Protein AF-A0A8T4ZH55-F1 (afdb_monomer_lite)

Structure (mmCIF, N/CA/C/O backbone):
data_AF-A0A8T4ZH55-F1
#
_entry.id   AF-A0A8T4ZH55-F1
#
loop_
_atom_site.group_PDB
_atom_site.id
_atom_site.type_symbol
_atom_site.label_atom_id
_atom_site.label_alt_id
_atom_site.label_comp_id
_atom_site.label_asym_id
_atom_site.label_entity_id
_atom_site.label_seq_id
_atom_site.pdbx_PDB_ins_code
_atom_site.Cartn_x
_atom_site.Cartn_y
_atom_site.Cartn_z
_atom_site.occupancy
_atom_site.B_iso_or_equiv
_atom_site.auth_seq_id
_atom_site.auth_comp_id
_atom_site.auth_asym_id
_atom_site.auth_atom_id
_atom_site.pdbx_PDB_model_num
ATOM 1 N N . MET A 1 1 ? -12.520 15.014 1.202 1.00 67.25 1 MET A N 1
ATOM 2 C CA . MET A 1 1 ? -12.342 14.026 2.284 1.00 67.25 1 MET A CA 1
ATOM 3 C C . MET A 1 1 ? -11.667 14.740 3.452 1.00 67.25 1 MET A C 1
ATOM 5 O O . MET A 1 1 ? -10.846 15.608 3.167 1.00 67.25 1 MET A O 1
ATOM 9 N N . PRO A 1 2 ? -12.040 14.494 4.718 1.00 82.75 2 PRO A N 1
ATOM 10 C CA . PRO A 1 2 ? -11.354 15.102 5.861 1.00 82.75 2 PRO A CA 1
ATOM 11 C C . PRO A 1 2 ? -9.852 14.772 5.879 1.00 82.75 2 PRO A C 1
ATOM 13 O O . PRO A 1 2 ? -9.461 13.690 5.450 1.00 82.75 2 PRO A O 1
ATOM 16 N N . ILE A 1 3 ? -9.018 15.678 6.406 1.00 86.94 3 ILE A N 1
ATOM 17 C CA . ILE A 1 3 ? -7.548 15.510 6.451 1.00 86.94 3 ILE A CA 1
ATOM 18 C C . ILE A 1 3 ? -7.154 14.214 7.170 1.00 86.94 3 ILE A C 1
ATOM 20 O O . ILE A 1 3 ? -6.320 13.463 6.680 1.00 86.94 3 ILE A O 1
ATOM 24 N N . TRP A 1 4 ? -7.809 13.927 8.296 1.00 89.44 4 TRP A N 1
ATOM 25 C CA . TRP A 1 4 ? -7.563 12.735 9.110 1.00 89.44 4 TRP A CA 1
ATOM 26 C C . TRP A 1 4 ? -7.798 11.429 8.332 1.00 89.44 4 TRP A C 1
ATOM 28 O O . TRP A 1 4 ? -7.154 10.416 8.584 1.00 89.44 4 TRP A O 1
ATOM 38 N N . THR A 1 5 ? -8.713 11.452 7.363 1.00 92.88 5 THR A N 1
ATOM 39 C CA . THR A 1 5 ? -9.025 10.294 6.532 1.00 92.88 5 THR A CA 1
ATOM 40 C C . THR A 1 5 ? -7.950 10.052 5.478 1.00 92.88 5 THR A C 1
ATOM 42 O O . THR A 1 5 ? -7.552 8.910 5.264 1.00 92.88 5 THR A O 1
ATOM 45 N N . GLU A 1 6 ? -7.472 11.115 4.822 1.00 93.88 6 GLU A N 1
ATOM 46 C CA . GLU A 1 6 ? -6.362 10.999 3.869 1.00 93.88 6 GLU A CA 1
ATOM 47 C C . GLU A 1 6 ? -5.080 10.547 4.581 1.00 93.88 6 GLU A C 1
ATOM 49 O O . GLU A 1 6 ? -4.374 9.703 4.040 1.00 93.88 6 GLU A O 1
ATOM 54 N N . ASP A 1 7 ? -4.844 10.998 5.818 1.00 94.69 7 ASP A N 1
ATOM 55 C CA . ASP A 1 7 ? -3.732 10.522 6.653 1.00 94.69 7 ASP A CA 1
ATOM 56 C C . ASP A 1 7 ? -3.808 9.005 6.926 1.00 94.69 7 ASP A C 1
ATOM 58 O O . ASP A 1 7 ? -2.835 8.290 6.700 1.00 94.69 7 ASP A O 1
ATOM 62 N N . ILE A 1 8 ? -4.972 8.459 7.307 1.00 96.81 8 ILE A N 1
ATOM 63 C CA . ILE A 1 8 ? -5.147 6.997 7.473 1.00 96.81 8 ILE A CA 1
ATOM 64 C C . ILE A 1 8 ? -4.881 6.245 6.168 1.00 96.81 8 ILE A C 1
ATOM 66 O O . ILE A 1 8 ? -4.199 5.218 6.162 1.00 96.81 8 ILE A O 1
ATOM 70 N N . ILE A 1 9 ? -5.442 6.729 5.058 1.00 97.62 9 ILE A N 1
ATOM 71 C CA . ILE A 1 9 ? -5.267 6.105 3.742 1.00 97.62 9 ILE A CA 1
ATOM 72 C C . ILE A 1 9 ? -3.787 6.105 3.358 1.00 97.62 9 ILE A C 1
ATOM 74 O O . ILE A 1 9 ? -3.278 5.095 2.864 1.00 97.62 9 ILE A O 1
ATOM 78 N N . GLU A 1 10 ? -3.091 7.215 3.597 1.00 96.56 10 GLU A N 1
ATOM 79 C CA . GLU A 1 10 ? -1.659 7.335 3.368 1.00 96.56 10 GLU A CA 1
ATOM 80 C C . GLU A 1 10 ? -0.880 6.356 4.250 1.00 96.56 10 GLU A C 1
ATOM 82 O O . GLU A 1 10 ? -0.087 5.586 3.715 1.00 96.56 10 GLU A O 1
ATOM 87 N N . GLN A 1 11 ? -1.161 6.278 5.553 1.00 98.12 11 GLN A N 1
ATOM 88 C CA . GLN A 1 11 ? -0.536 5.306 6.457 1.00 98.12 11 GLN A CA 1
ATOM 89 C C . GLN A 1 11 ? -0.706 3.858 5.961 1.00 98.12 11 GLN A C 1
ATOM 91 O O . GLN A 1 11 ? 0.276 3.116 5.882 1.00 98.12 11 GLN A O 1
ATOM 96 N N . ILE A 1 12 ? -1.912 3.462 5.536 1.00 98.25 12 ILE A N 1
ATOM 97 C CA . ILE A 1 12 ? -2.166 2.132 4.951 1.00 98.25 12 ILE A CA 1
ATOM 98 C C . ILE A 1 12 ? -1.324 1.918 3.679 1.00 98.25 12 ILE A C 1
ATOM 100 O O . ILE A 1 12 ? -0.721 0.855 3.502 1.00 98.25 12 ILE A O 1
ATOM 104 N N . CYS A 1 13 ? -1.220 2.928 2.808 1.00 97.88 13 CYS A N 1
ATOM 105 C CA . CYS A 1 13 ? -0.374 2.862 1.611 1.00 97.88 13 CYS A CA 1
ATOM 106 C C . CYS A 1 13 ? 1.114 2.7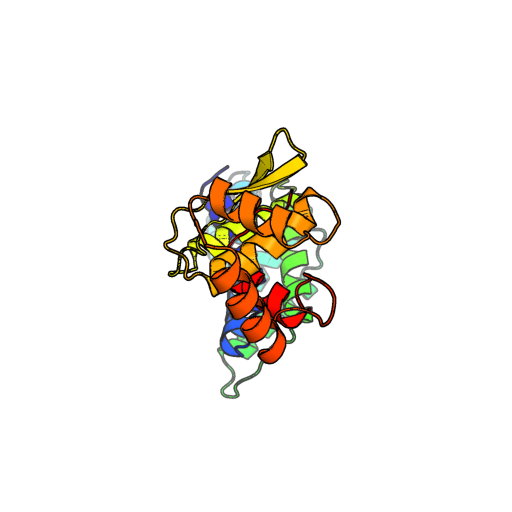09 1.964 1.00 97.88 13 CYS A C 1
ATOM 108 O O . CYS A 1 13 ? 1.808 1.886 1.364 1.00 97.88 13 CYS A O 1
ATOM 110 N N . ILE A 1 14 ? 1.609 3.459 2.951 1.00 97.69 14 ILE A N 1
ATOM 111 C CA . ILE A 1 14 ? 2.996 3.374 3.429 1.00 97.69 14 ILE A CA 1
ATOM 112 C C . ILE A 1 14 ? 3.282 1.984 3.998 1.00 97.69 14 ILE A C 1
ATOM 114 O O . ILE A 1 14 ? 4.313 1.390 3.678 1.00 97.69 14 ILE A O 1
ATOM 118 N N . ALA A 1 15 ? 2.369 1.431 4.795 1.00 97.56 15 ALA A N 1
ATOM 119 C CA . ALA A 1 15 ? 2.513 0.084 5.327 1.00 97.56 15 ALA A CA 1
ATOM 120 C C . ALA A 1 15 ? 2.605 -0.972 4.217 1.00 97.56 15 ALA A C 1
ATOM 122 O O . ALA A 1 15 ? 3.469 -1.847 4.282 1.00 97.56 15 ALA A O 1
ATOM 123 N N . GLN A 1 16 ? 1.783 -0.864 3.169 1.00 97.12 16 GLN A N 1
ATOM 124 C CA . GLN A 1 16 ? 1.863 -1.755 2.009 1.00 97.12 16 GLN A CA 1
ATOM 125 C C . GLN A 1 16 ? 3.231 -1.667 1.319 1.00 97.12 16 GLN A C 1
ATOM 127 O O . GLN A 1 16 ? 3.820 -2.691 0.982 1.00 97.12 16 GLN A O 1
ATOM 132 N N . ILE A 1 17 ? 3.763 -0.456 1.139 1.00 94.81 17 ILE A N 1
ATOM 133 C CA . ILE A 1 17 ? 5.089 -0.243 0.542 1.00 94.81 17 ILE A CA 1
ATOM 134 C C . ILE A 1 17 ? 6.179 -0.895 1.402 1.00 94.81 17 ILE A C 1
ATOM 136 O O . ILE A 1 17 ? 7.067 -1.577 0.890 1.00 94.81 17 ILE A O 1
ATOM 140 N N . LEU A 1 18 ? 6.116 -0.698 2.718 1.00 95.00 18 LEU A N 1
ATOM 141 C CA . LEU A 1 18 ? 7.116 -1.202 3.657 1.00 95.00 18 LEU A CA 1
ATOM 142 C C . LEU A 1 18 ? 7.030 -2.714 3.888 1.00 95.00 18 LEU A C 1
ATOM 144 O O . LEU A 1 18 ? 8.056 -3.335 4.173 1.00 95.00 18 LEU A O 1
ATOM 148 N N . ARG A 1 19 ? 5.850 -3.322 3.722 1.00 94.62 19 ARG A N 1
ATOM 149 C CA . ARG A 1 19 ? 5.675 -4.783 3.714 1.00 94.62 19 ARG A CA 1
ATOM 150 C C . ARG A 1 19 ? 6.600 -5.444 2.692 1.00 94.62 19 ARG A C 1
ATOM 152 O O . ARG A 1 19 ? 7.201 -6.478 2.990 1.00 94.62 19 ARG A O 1
ATOM 159 N N . ASP A 1 20 ? 6.725 -4.824 1.522 1.00 89.81 20 ASP A N 1
ATOM 160 C CA . ASP A 1 20 ? 7.529 -5.315 0.399 1.00 89.81 20 ASP A CA 1
ATOM 161 C C . ASP A 1 20 ? 9.010 -4.901 0.511 1.00 89.81 20 ASP A C 1
ATOM 163 O O . ASP A 1 20 ? 9.818 -5.185 -0.375 1.00 89.81 20 ASP A O 1
ATOM 167 N N . SER A 1 21 ? 9.402 -4.255 1.617 1.00 86.81 21 SER A N 1
ATOM 168 C CA . SER A 1 21 ? 10.796 -3.917 1.892 1.00 86.81 21 SER A CA 1
ATOM 169 C C . SER A 1 21 ? 11.652 -5.167 2.111 1.00 86.81 21 SER A C 1
ATOM 171 O O . SER A 1 21 ? 11.276 -6.112 2.808 1.00 86.81 21 SER A O 1
ATOM 173 N N . ASN A 1 22 ? 12.886 -5.117 1.607 1.00 83.44 22 ASN A N 1
ATOM 174 C CA . ASN A 1 22 ? 13.910 -6.127 1.881 1.00 83.44 22 ASN A CA 1
ATOM 175 C C . ASN A 1 22 ? 14.505 -6.014 3.297 1.00 83.44 22 ASN A C 1
ATOM 177 O O . ASN A 1 22 ? 15.266 -6.885 3.713 1.00 83.44 22 ASN A O 1
ATOM 181 N N . THR A 1 23 ? 14.187 -4.955 4.048 1.00 84.19 23 THR A N 1
ATOM 182 C CA . THR A 1 23 ? 14.708 -4.747 5.405 1.00 84.19 23 THR A CA 1
ATOM 183 C C . THR A 1 23 ? 13.770 -5.320 6.468 1.00 84.19 23 THR A C 1
ATOM 185 O O . THR A 1 23 ? 12.553 -5.141 6.415 1.00 84.19 23 THR A O 1
ATOM 188 N N . ILE A 1 24 ? 14.347 -5.962 7.490 1.00 84.94 24 ILE A N 1
ATOM 189 C CA . ILE A 1 24 ? 13.607 -6.442 8.674 1.00 84.94 24 ILE A CA 1
ATOM 190 C C . ILE A 1 24 ? 12.895 -5.272 9.369 1.00 84.94 24 ILE A C 1
ATOM 192 O O . ILE A 1 24 ? 11.722 -5.366 9.728 1.00 84.94 24 ILE A O 1
ATOM 196 N N . SER A 1 25 ? 13.592 -4.141 9.509 1.00 88.06 25 SER A N 1
ATOM 197 C CA . SER A 1 25 ? 13.035 -2.919 10.089 1.00 88.06 25 SER A CA 1
ATOM 198 C C . SER A 1 25 ? 11.869 -2.362 9.275 1.00 88.06 25 SER A C 1
ATOM 200 O O . SER A 1 25 ? 10.900 -1.908 9.869 1.00 88.06 25 SER A O 1
ATOM 202 N N . GLY A 1 26 ? 11.907 -2.449 7.941 1.00 91.12 26 GLY A N 1
ATOM 203 C CA . GLY A 1 26 ? 10.804 -2.022 7.078 1.00 91.12 26 GLY A CA 1
ATOM 204 C C . GLY A 1 26 ? 9.528 -2.806 7.365 1.00 91.12 26 GLY A C 1
ATOM 205 O O . GLY A 1 26 ? 8.485 -2.210 7.603 1.00 91.12 26 GLY A O 1
ATOM 206 N N . LYS A 1 27 ? 9.626 -4.133 7.472 1.00 91.19 27 LYS A N 1
ATOM 207 C CA . LYS A 1 27 ? 8.480 -4.995 7.809 1.00 91.19 27 LYS A CA 1
ATOM 208 C C . LYS A 1 27 ? 7.925 -4.721 9.210 1.00 91.19 27 LYS A C 1
ATOM 210 O O . LYS A 1 27 ? 6.712 -4.696 9.390 1.00 91.19 27 LYS A O 1
ATOM 215 N N . ARG A 1 28 ? 8.793 -4.464 10.197 1.00 91.62 28 ARG A N 1
ATOM 216 C CA . ARG A 1 28 ? 8.365 -4.034 11.544 1.00 91.62 28 ARG A CA 1
ATOM 217 C C . ARG A 1 28 ? 7.635 -2.691 11.502 1.00 91.62 28 ARG A C 1
ATOM 219 O O . ARG A 1 28 ? 6.559 -2.569 12.078 1.00 91.62 28 ARG A O 1
ATOM 226 N N . LEU A 1 29 ? 8.199 -1.709 10.798 1.00 93.62 29 LEU A N 1
ATOM 227 C CA . LEU A 1 29 ? 7.587 -0.391 10.622 1.00 93.62 29 LEU A CA 1
ATOM 228 C C . LEU A 1 29 ? 6.240 -0.485 9.907 1.00 93.62 29 LEU A C 1
ATOM 230 O O . LEU A 1 29 ? 5.310 0.203 10.308 1.00 93.62 29 LEU A O 1
ATOM 234 N N . ALA A 1 30 ? 6.107 -1.366 8.913 1.00 95.75 30 ALA A N 1
ATOM 235 C CA . ALA A 1 30 ? 4.836 -1.605 8.243 1.00 95.75 30 ALA A CA 1
ATOM 236 C C . ALA A 1 30 ? 3.744 -1.981 9.250 1.00 95.75 30 ALA A C 1
ATOM 238 O O . ALA A 1 30 ? 2.708 -1.329 9.285 1.00 95.75 30 ALA A O 1
ATOM 239 N N . LEU A 1 31 ? 3.997 -2.966 10.120 1.00 95.31 31 LEU A N 1
ATOM 240 C CA . LEU A 1 31 ? 3.015 -3.391 11.120 1.00 95.31 31 LEU A CA 1
ATOM 241 C C . LEU A 1 31 ? 2.677 -2.276 12.124 1.00 95.31 31 LEU A C 1
ATOM 243 O O . LEU A 1 31 ? 1.511 -2.093 12.456 1.00 95.31 31 LEU A O 1
ATOM 247 N N . ILE A 1 32 ? 3.682 -1.516 12.573 1.00 94.88 32 ILE A N 1
ATOM 248 C CA . ILE A 1 32 ? 3.488 -0.369 13.478 1.00 94.88 32 ILE A CA 1
ATOM 249 C C . ILE A 1 32 ? 2.572 0.680 12.843 1.00 94.88 32 ILE A C 1
ATOM 251 O O . ILE A 1 32 ? 1.684 1.203 13.509 1.00 94.88 32 ILE A O 1
ATOM 255 N N . ILE A 1 33 ? 2.768 0.973 11.558 1.00 97.50 33 ILE A N 1
ATOM 256 C CA . ILE A 1 33 ? 1.977 1.976 10.842 1.00 97.50 33 ILE A CA 1
ATOM 257 C C . ILE A 1 33 ? 0.533 1.503 10.644 1.00 97.50 33 ILE A C 1
ATOM 259 O O . ILE A 1 33 ? -0.382 2.292 10.859 1.00 97.50 33 ILE A O 1
ATOM 263 N N . VAL A 1 34 ? 0.304 0.229 10.298 1.00 98.00 34 VAL A N 1
ATOM 264 C CA . VAL A 1 34 ? -1.069 -0.315 10.221 1.00 98.00 34 VAL A CA 1
ATOM 265 C C . VAL A 1 34 ? -1.762 -0.219 11.575 1.00 98.00 34 VAL A C 1
ATOM 267 O O . VAL A 1 34 ? -2.899 0.237 11.647 1.00 98.00 34 VAL A O 1
ATOM 270 N N . ASP A 1 35 ? -1.074 -0.611 12.648 1.00 97.81 35 ASP A N 1
ATOM 271 C CA . ASP A 1 35 ? -1.631 -0.567 13.999 1.00 97.81 35 ASP A CA 1
ATOM 272 C C . ASP A 1 35 ? -1.986 0.862 14.430 1.00 97.81 35 ASP A C 1
ATOM 274 O O . ASP A 1 35 ? -3.062 1.094 14.978 1.00 97.81 35 ASP A O 1
ATOM 278 N N . ASN A 1 36 ? -1.126 1.832 14.109 1.00 97.12 36 ASN A N 1
ATOM 279 C CA . ASN A 1 36 ? -1.394 3.245 14.360 1.00 97.12 36 ASN A CA 1
ATOM 280 C C . ASN A 1 36 ? -2.615 3.745 13.574 1.00 97.12 36 ASN A C 1
ATOM 282 O O . ASN A 1 36 ? -3.465 4.435 14.137 1.00 97.12 36 ASN A O 1
ATOM 286 N N . ALA A 1 37 ? -2.741 3.364 12.299 1.00 98.12 37 ALA A N 1
ATOM 287 C CA . ALA A 1 37 ? -3.903 3.701 11.484 1.00 98.12 37 ALA A CA 1
ATOM 288 C C . ALA A 1 37 ? -5.198 3.120 12.080 1.00 98.12 37 ALA A C 1
ATOM 290 O O . ALA A 1 37 ? -6.208 3.821 12.158 1.00 98.12 37 ALA A O 1
ATOM 291 N N . VAL A 1 38 ? -5.166 1.868 12.554 1.00 98.31 38 VAL A N 1
ATOM 292 C CA . VAL A 1 38 ? -6.299 1.220 13.235 1.00 98.31 38 VAL A CA 1
ATOM 293 C C . VAL A 1 38 ? -6.644 1.932 14.540 1.00 98.31 38 VAL A C 1
ATOM 295 O O . VAL A 1 38 ? -7.798 2.310 14.732 1.00 98.31 38 VAL A O 1
ATOM 298 N N . GLU A 1 39 ? -5.670 2.180 15.416 1.00 97.56 39 GLU A N 1
ATOM 299 C CA . GLU A 1 39 ? -5.901 2.887 16.681 1.00 97.56 39 GLU A CA 1
ATOM 300 C C . GLU A 1 39 ? -6.511 4.275 16.444 1.00 97.56 39 GLU A C 1
ATOM 302 O O . GLU A 1 39 ? -7.460 4.678 17.123 1.00 97.56 39 GLU A O 1
ATOM 307 N N . TYR A 1 40 ? -6.003 4.993 15.444 1.00 97.12 40 TYR A N 1
ATOM 308 C CA . TYR A 1 40 ? -6.498 6.312 15.087 1.00 97.12 40 TYR A CA 1
ATOM 309 C C . TYR A 1 40 ? -7.923 6.266 14.517 1.00 97.12 40 TYR A C 1
ATOM 311 O O . TYR A 1 40 ? -8.757 7.077 14.921 1.00 97.12 40 TYR A O 1
ATOM 319 N N . MET A 1 41 ? -8.249 5.283 13.669 1.00 97.56 41 MET A N 1
ATOM 320 C CA . MET A 1 41 ? -9.623 5.037 13.205 1.00 97.56 41 MET A CA 1
ATOM 321 C C . MET A 1 41 ? -10.588 4.790 14.366 1.00 97.56 41 MET A C 1
ATOM 323 O O . MET A 1 41 ? -11.660 5.393 14.410 1.00 97.56 41 MET A O 1
ATOM 327 N N . LEU A 1 42 ? -10.207 3.943 15.326 1.00 97.44 42 LEU A N 1
ATOM 328 C CA . LEU A 1 42 ? -11.034 3.651 16.499 1.00 97.44 42 LEU A CA 1
ATOM 329 C C . LEU A 1 42 ? -11.263 4.916 17.343 1.00 97.44 42 LEU A C 1
ATOM 331 O O . LEU A 1 42 ? -12.396 5.190 17.751 1.00 97.44 42 LEU A O 1
ATOM 335 N N . LYS A 1 43 ? -10.212 5.718 17.565 1.00 96.31 43 LYS A N 1
ATOM 336 C CA . LYS A 1 43 ? -10.316 6.986 18.305 1.00 96.31 43 LYS A CA 1
ATOM 337 C C . LYS A 1 43 ? -11.213 7.992 17.585 1.00 96.31 43 LYS A C 1
ATOM 339 O O . LYS A 1 43 ? -12.153 8.512 18.181 1.00 96.31 43 LYS A O 1
ATOM 344 N N . ALA A 1 44 ? -10.973 8.205 16.292 1.00 95.25 44 ALA A N 1
ATOM 345 C CA . ALA A 1 44 ? -11.767 9.109 15.469 1.00 95.25 44 ALA A CA 1
ATOM 346 C C . ALA A 1 44 ? -13.243 8.692 15.444 1.00 95.25 44 ALA A C 1
ATOM 348 O O . ALA A 1 44 ? -14.125 9.538 15.592 1.00 95.25 44 ALA A O 1
ATOM 349 N N . TYR A 1 45 ? -13.532 7.393 15.324 1.00 95.88 45 TYR A N 1
ATOM 350 C CA . TYR A 1 45 ? -14.905 6.900 15.357 1.00 95.88 45 TYR A CA 1
ATOM 351 C C . TYR A 1 45 ? -15.579 7.189 16.700 1.00 95.88 45 TYR A C 1
ATOM 353 O O . TYR A 1 45 ? -16.709 7.679 16.721 1.00 95.88 45 TYR A O 1
ATOM 361 N N . GLY A 1 46 ? -14.899 6.930 17.818 1.00 95.75 46 GLY A N 1
ATOM 362 C CA . GLY A 1 46 ? -15.458 7.213 19.135 1.00 95.75 46 GLY A CA 1
ATOM 363 C C . GLY A 1 46 ? -15.739 8.694 19.366 1.00 95.75 46 GLY A C 1
ATOM 364 O O . GLY A 1 46 ? -16.841 9.035 19.799 1.00 95.75 46 GLY A O 1
ATOM 365 N N . ASP A 1 47 ? -14.817 9.578 18.985 1.00 94.69 47 ASP A N 1
ATOM 366 C CA . ASP A 1 47 ? -15.024 11.028 19.071 1.00 94.69 47 ASP A CA 1
ATOM 367 C C . ASP A 1 47 ? -16.209 11.485 18.198 1.00 94.69 47 ASP A C 1
ATOM 369 O O . ASP A 1 47 ? -17.090 12.219 18.656 1.00 94.69 47 ASP A O 1
ATOM 373 N N . MET A 1 48 ? -16.261 11.021 16.945 1.00 93.62 48 MET A N 1
ATOM 374 C CA . MET A 1 48 ? -17.205 11.515 15.934 1.00 93.62 48 MET A CA 1
ATOM 375 C C . MET A 1 48 ? -18.579 10.856 15.955 1.00 93.62 48 MET A C 1
ATOM 377 O O . MET A 1 48 ? -19.521 11.466 15.451 1.00 93.62 48 MET A O 1
ATOM 381 N N . ASN A 1 49 ? -18.715 9.642 16.491 1.00 95.19 49 ASN A N 1
ATOM 382 C CA . ASN A 1 49 ? -19.960 8.869 16.428 1.00 95.19 49 ASN A CA 1
ATOM 383 C C . ASN A 1 49 ? -20.464 8.383 17.785 1.00 95.19 49 ASN A C 1
ATOM 385 O O . ASN A 1 49 ? -21.658 8.116 17.909 1.00 95.19 49 ASN A O 1
ATOM 389 N N . LEU A 1 50 ? -19.602 8.239 18.796 1.00 95.38 50 LEU A N 1
ATOM 390 C CA . LEU A 1 50 ? -20.029 7.760 20.115 1.00 95.38 50 LEU A CA 1
ATOM 391 C C . LEU A 1 50 ? -20.218 8.920 21.089 1.00 95.38 50 LEU A C 1
ATOM 393 O O . LEU A 1 50 ? -21.285 9.049 21.688 1.00 95.38 50 LEU A O 1
ATOM 397 N N . VAL A 1 51 ? -19.220 9.794 21.207 1.00 95.25 51 VAL A N 1
ATOM 398 C CA . VAL A 1 51 ? -19.274 10.956 22.104 1.00 95.25 51 VAL A CA 1
ATOM 399 C C . VAL A 1 51 ? -20.194 12.037 21.545 1.00 95.25 51 VAL A C 1
ATOM 401 O O . VAL A 1 51 ? -21.087 12.501 22.251 1.00 95.25 51 VAL A O 1
ATOM 404 N N . SER A 1 52 ? -20.024 12.414 20.274 1.00 92.88 52 SER A N 1
ATOM 405 C CA . SER A 1 52 ? -20.829 13.466 19.628 1.00 92.88 52 SER A CA 1
ATOM 406 C C . SER A 1 52 ? -22.335 13.158 19.615 1.00 92.88 52 SER A C 1
ATOM 408 O O . SER A 1 52 ? -23.152 14.064 19.753 1.00 92.88 52 SER A O 1
ATOM 410 N N . GLN A 1 53 ? -22.703 11.877 19.486 1.00 94.25 53 GLN A N 1
ATOM 411 C CA . GLN A 1 53 ? -24.090 11.401 19.466 1.00 94.25 53 GLN A CA 1
ATOM 412 C C . GLN A 1 53 ? -24.619 11.082 20.873 1.00 94.25 53 GLN A C 1
ATOM 414 O O . GLN A 1 53 ? -25.729 10.573 21.007 1.00 94.25 53 GLN A O 1
ATOM 419 N N . GLY A 1 54 ? -23.829 11.328 21.924 1.00 91.75 54 GLY A N 1
ATOM 420 C CA . GLY A 1 54 ? -24.226 11.094 23.312 1.00 91.75 54 GLY A CA 1
ATOM 421 C C . GLY A 1 54 ? -24.364 9.620 23.707 1.00 91.75 54 GLY A C 1
ATOM 422 O O . GLY A 1 54 ? -24.902 9.338 24.775 1.00 91.75 54 GLY A O 1
ATOM 423 N N . LYS A 1 55 ? -23.870 8.677 22.892 1.00 93.06 55 LYS A N 1
ATOM 424 C CA . LYS A 1 55 ? -23.868 7.238 23.217 1.00 93.06 55 LYS A CA 1
ATOM 425 C C . LYS A 1 55 ? -22.921 6.920 24.372 1.00 93.06 55 LYS A C 1
ATOM 427 O O . LYS A 1 55 ? -23.163 5.983 25.123 1.00 93.06 55 LYS A O 1
ATOM 432 N N . ILE A 1 56 ? -21.847 7.699 24.509 1.00 94.06 56 ILE A N 1
ATOM 433 C CA . ILE A 1 56 ? -20.860 7.583 25.586 1.00 94.06 56 ILE A CA 1
ATOM 434 C C . ILE A 1 56 ? -20.561 8.975 26.134 1.00 94.06 56 ILE A C 1
ATOM 436 O O . ILE A 1 56 ? -20.437 9.944 25.383 1.00 94.06 56 ILE A O 1
ATOM 440 N N . LYS A 1 57 ? -20.416 9.091 27.458 1.00 94.69 57 LYS A N 1
ATOM 441 C CA . LYS A 1 57 ? -20.031 10.359 28.090 1.00 94.69 57 LYS A CA 1
ATOM 442 C C . LYS A 1 57 ? -18.582 10.701 27.745 1.00 94.69 57 LYS A C 1
ATOM 444 O O . LYS A 1 57 ? -17.705 9.850 27.848 1.00 94.69 57 LYS A O 1
ATOM 449 N N . LYS A 1 58 ? -18.301 11.976 27.461 1.00 93.69 58 LYS A N 1
ATOM 450 C CA . LYS A 1 58 ? -16.942 12.451 27.144 1.00 93.69 58 LYS A CA 1
ATOM 451 C C . LYS A 1 58 ? -15.892 12.003 28.172 1.00 93.69 58 LYS A C 1
ATOM 453 O O . LYS A 1 58 ? -14.875 11.450 27.787 1.00 93.69 58 LYS A O 1
ATOM 458 N N . ASN A 1 59 ? -16.160 12.160 29.470 1.00 93.50 59 ASN A N 1
ATOM 459 C CA . ASN A 1 59 ? -15.211 11.754 30.518 1.00 93.50 59 ASN A CA 1
ATOM 460 C C . ASN A 1 59 ? -14.947 10.241 30.530 1.00 93.50 59 ASN A C 1
ATOM 462 O O . ASN A 1 59 ? -13.830 9.810 30.791 1.00 93.50 59 ASN A O 1
ATOM 466 N N . GLU A 1 60 ? -15.967 9.429 30.244 1.00 93.00 60 GLU A N 1
ATOM 467 C CA . GLU A 1 60 ? -15.803 7.978 30.144 1.00 93.00 60 GLU A CA 1
ATOM 468 C C . GLU A 1 60 ? -14.922 7.610 28.947 1.00 93.00 60 GLU A C 1
ATOM 470 O O . GLU A 1 60 ? -14.032 6.770 29.068 1.00 93.00 60 GLU A O 1
ATOM 475 N N . TRP A 1 61 ? -15.140 8.273 27.812 1.00 95.06 61 TRP A N 1
ATOM 476 C CA . TRP A 1 61 ? -14.343 8.083 26.609 1.00 95.06 61 TRP A CA 1
ATOM 477 C C . TRP A 1 61 ? -12.871 8.463 26.809 1.00 95.06 61 TRP A C 1
ATOM 479 O O . TRP A 1 61 ? -11.988 7.664 26.498 1.00 95.06 61 TRP A O 1
ATOM 489 N N . GLU A 1 62 ? -12.599 9.632 27.394 1.00 93.38 62 GLU A N 1
ATOM 490 C CA . GLU A 1 62 ? -11.234 10.088 27.692 1.00 93.38 62 GLU A CA 1
ATOM 491 C C . GLU A 1 62 ? -10.467 9.097 28.580 1.00 93.38 62 GLU A C 1
ATOM 493 O O . GLU A 1 62 ? -9.290 8.839 28.339 1.00 93.38 62 GLU A O 1
ATOM 498 N N . ASN A 1 63 ? -11.144 8.485 29.556 1.00 92.19 63 ASN A N 1
ATOM 499 C CA . ASN A 1 63 ? -10.528 7.505 30.450 1.00 92.19 63 ASN A CA 1
ATOM 500 C C . ASN A 1 63 ? -10.204 6.178 29.749 1.00 92.19 63 ASN A C 1
ATOM 502 O O . ASN A 1 63 ? -9.218 5.528 30.089 1.00 92.19 63 ASN A O 1
ATOM 506 N N . LYS A 1 64 ? -11.034 5.756 28.787 1.00 90.50 64 LYS A N 1
ATOM 507 C CA . LYS A 1 64 ? -10.907 4.443 28.136 1.00 90.50 64 LYS A CA 1
ATOM 508 C C . LYS A 1 64 ? -10.054 4.472 26.866 1.00 90.50 64 LYS A C 1
ATOM 510 O O . LYS A 1 64 ? -9.415 3.473 26.544 1.00 90.50 64 LYS A O 1
ATOM 515 N N . LYS A 1 65 ? -9.974 5.607 26.161 1.00 89.31 65 LYS A N 1
ATOM 516 C CA . LYS A 1 65 ? -9.238 5.721 24.883 1.00 89.31 65 LYS A CA 1
ATOM 517 C C . LYS A 1 65 ? -7.714 5.562 25.001 1.00 89.31 65 LYS A C 1
ATOM 519 O O . LYS A 1 65 ? -7.037 5.492 23.977 1.00 89.31 65 LYS A O 1
ATOM 524 N N . GLY A 1 66 ? -7.172 5.531 26.223 1.00 90.00 66 GLY A N 1
ATOM 525 C CA . GLY A 1 66 ? -5.755 5.267 26.501 1.00 90.00 66 GLY A CA 1
ATOM 526 C C . GLY A 1 66 ? -5.369 3.782 26.488 1.00 90.00 66 GLY A C 1
ATOM 527 O O . GLY A 1 66 ? -4.186 3.468 26.409 1.00 90.00 66 GLY A O 1
ATOM 528 N N . SER A 1 67 ? -6.341 2.867 26.543 1.00 95.31 67 SER A N 1
ATOM 529 C CA . SER A 1 67 ? -6.114 1.423 26.436 1.00 95.31 67 SER A CA 1
ATOM 530 C C . SER A 1 67 ? -6.667 0.914 25.114 1.00 95.31 67 SER A C 1
ATOM 532 O O . SER A 1 67 ? -7.872 0.990 24.882 1.00 95.31 67 SER A O 1
ATOM 534 N N . PHE A 1 68 ? -5.807 0.352 24.259 1.00 96.25 68 PHE A N 1
ATOM 535 C CA . PHE A 1 68 ? -6.226 -0.163 22.952 1.00 96.25 68 PHE A CA 1
ATOM 536 C C . PHE A 1 68 ? -7.342 -1.210 23.074 1.00 96.25 68 PHE A C 1
ATOM 538 O O . PHE A 1 68 ? -8.306 -1.173 22.316 1.00 96.25 68 PHE A O 1
ATOM 545 N N . LYS A 1 69 ? -7.261 -2.109 24.068 1.00 96.69 69 LYS A N 1
ATOM 546 C CA . LYS A 1 69 ? -8.300 -3.125 24.296 1.00 96.69 69 LYS A CA 1
ATOM 547 C C . LYS A 1 69 ? -9.642 -2.487 24.654 1.00 96.69 69 LYS A C 1
ATOM 549 O O . LYS A 1 69 ? -10.645 -2.802 24.029 1.00 96.69 69 LYS A O 1
ATOM 554 N N . GLN A 1 70 ? -9.656 -1.549 25.605 1.00 96.69 70 GLN A N 1
ATOM 555 C CA . GLN A 1 70 ? -10.894 -0.871 26.011 1.00 96.69 70 GLN A CA 1
ATOM 556 C C . GLN A 1 70 ? -11.483 -0.036 24.872 1.00 96.69 70 GLN A C 1
ATOM 558 O O . GLN A 1 70 ? -12.693 -0.051 24.658 1.00 96.69 70 GLN A O 1
ATOM 563 N N . LEU A 1 71 ? -10.626 0.668 24.132 1.00 96.31 71 LEU A N 1
ATOM 564 C CA . LEU A 1 71 ? -10.986 1.418 22.935 1.00 96.31 71 LEU A CA 1
ATOM 565 C C . LEU A 1 71 ? -11.678 0.515 21.905 1.00 96.31 71 LEU A C 1
ATOM 567 O O . LEU A 1 71 ? -12.776 0.829 21.442 1.00 96.31 71 LEU A O 1
ATOM 571 N N . LEU A 1 72 ? -11.054 -0.615 21.580 1.00 97.44 72 LEU A N 1
ATOM 572 C CA . LEU A 1 72 ? -11.569 -1.571 20.612 1.00 97.44 72 LEU A CA 1
ATOM 573 C C . LEU A 1 72 ? -12.889 -2.200 21.069 1.00 97.44 72 LEU A C 1
ATOM 575 O O . LEU A 1 72 ? -13.834 -2.236 20.286 1.00 97.44 72 LEU A O 1
ATOM 579 N N . ASP A 1 73 ? -12.981 -2.641 22.324 1.00 96.25 73 ASP A N 1
ATOM 580 C CA . ASP A 1 73 ? -14.188 -3.280 22.860 1.00 96.25 73 ASP A CA 1
ATOM 581 C C . ASP A 1 73 ? -15.392 -2.319 22.815 1.00 96.25 73 ASP A C 1
ATOM 583 O O . ASP A 1 73 ? -16.496 -2.702 22.417 1.00 96.25 73 ASP A O 1
ATOM 587 N N . ILE A 1 74 ? -15.180 -1.041 23.154 1.00 96.00 74 ILE A N 1
ATOM 588 C CA . ILE A 1 74 ? -16.217 -0.005 23.065 1.00 96.00 74 ILE A CA 1
ATOM 589 C C . ILE A 1 74 ? -16.679 0.194 21.626 1.00 96.00 74 ILE A C 1
ATOM 591 O O . ILE A 1 74 ? -17.886 0.214 21.368 1.00 96.00 74 ILE A O 1
ATOM 595 N N . VAL A 1 75 ? -15.738 0.384 20.698 1.00 96.50 75 VAL A N 1
ATOM 596 C CA . VAL A 1 75 ? -16.070 0.655 19.296 1.00 96.50 75 VAL A CA 1
ATOM 597 C C . VAL A 1 75 ? -16.765 -0.553 18.682 1.00 96.50 75 VAL A C 1
ATOM 599 O O . VAL A 1 75 ? -17.808 -0.385 18.056 1.00 96.50 75 VAL A O 1
ATOM 602 N N . ALA A 1 76 ? -16.263 -1.764 18.916 1.00 96.00 76 ALA A N 1
ATOM 603 C CA . ALA A 1 76 ? -16.868 -2.998 18.427 1.00 96.00 76 ALA A CA 1
ATOM 604 C C . ALA A 1 76 ? -18.307 -3.178 18.932 1.00 96.00 76 ALA A C 1
ATOM 606 O O . ALA A 1 76 ? -19.193 -3.513 18.154 1.00 96.00 76 ALA A O 1
ATOM 607 N N . THR A 1 77 ? -18.566 -2.872 20.208 1.00 95.12 77 THR A N 1
ATOM 608 C CA . THR A 1 77 ? -19.913 -2.973 20.800 1.00 95.12 77 THR A CA 1
ATOM 609 C C . THR A 1 77 ? -20.899 -1.953 20.217 1.00 95.12 77 THR A C 1
ATOM 611 O O . THR A 1 77 ? -22.104 -2.188 20.214 1.00 95.12 77 THR A O 1
ATOM 614 N N . ASN A 1 78 ? -20.412 -0.809 19.728 1.00 94.56 78 ASN A N 1
ATOM 615 C CA . ASN A 1 78 ? -21.253 0.325 19.327 1.00 94.56 78 ASN A CA 1
ATOM 616 C C . ASN A 1 78 ? -21.211 0.644 17.823 1.00 94.56 78 ASN A C 1
ATOM 618 O O . ASN A 1 78 ? -21.700 1.700 17.407 1.00 94.56 78 ASN A O 1
ATOM 622 N N . SER A 1 79 ? -20.632 -0.232 17.004 1.00 94.62 79 SER A N 1
ATOM 623 C CA . SER A 1 79 ? -20.473 -0.032 15.561 1.00 94.62 79 SER A CA 1
ATOM 624 C C . SER A 1 79 ? -20.860 -1.283 14.769 1.00 94.62 79 SER A C 1
ATOM 626 O O . SER A 1 79 ? -21.304 -2.282 15.329 1.00 94.62 79 SER A O 1
ATOM 628 N N . LYS A 1 80 ? -20.718 -1.214 13.442 1.00 92.12 80 LYS A N 1
ATOM 629 C CA . LYS A 1 80 ? -20.946 -2.338 12.521 1.00 92.12 80 LYS A CA 1
ATOM 630 C C . LYS A 1 80 ? -19.642 -3.043 12.142 1.00 92.12 80 LYS A C 1
ATOM 632 O O . LYS A 1 80 ? -19.526 -3.538 11.028 1.00 92.12 80 LYS A O 1
ATOM 637 N N . LEU A 1 81 ? -18.659 -3.030 13.040 1.00 94.56 81 LEU A N 1
ATOM 638 C CA . LEU A 1 81 ? -17.366 -3.663 12.813 1.00 94.56 81 LEU A CA 1
ATOM 639 C C . LEU A 1 81 ? -17.567 -5.144 12.462 1.00 94.56 81 LEU A C 1
ATOM 641 O O . LEU A 1 81 ? -18.109 -5.903 13.266 1.00 94.56 81 LEU A O 1
ATOM 645 N N . THR A 1 82 ? -17.164 -5.542 11.260 1.00 94.50 82 THR A N 1
ATOM 646 C CA . THR A 1 82 ? -17.266 -6.934 10.799 1.00 94.50 82 THR A CA 1
ATOM 647 C C . THR A 1 82 ? -16.072 -7.773 11.247 1.00 94.50 82 THR A C 1
ATOM 649 O O . THR A 1 82 ? -16.198 -8.975 11.486 1.00 94.50 82 THR A O 1
ATOM 652 N N . GLU A 1 83 ? -14.918 -7.128 11.407 1.00 95.00 83 GLU A N 1
ATOM 653 C CA . GLU A 1 83 ? -13.696 -7.745 11.905 1.00 95.00 83 GLU A CA 1
ATOM 654 C C . GLU A 1 83 ? -13.801 -8.134 13.382 1.00 95.00 83 GLU A C 1
ATOM 656 O O . GLU A 1 83 ? -14.298 -7.380 14.222 1.00 95.00 83 GLU A O 1
ATOM 661 N N . LYS A 1 84 ? -13.279 -9.320 13.719 1.00 95.06 84 LYS A N 1
ATOM 662 C CA . LYS A 1 84 ? -13.302 -9.827 15.095 1.00 95.06 84 LYS A CA 1
ATOM 663 C C . LYS A 1 84 ? -12.379 -8.982 15.981 1.00 95.06 84 LYS A C 1
ATOM 665 O O . LYS A 1 84 ? -11.183 -8.906 15.689 1.00 95.06 84 LYS A O 1
ATOM 670 N N . PRO A 1 85 ? -12.873 -8.424 17.102 1.00 95.56 85 PRO A N 1
ATOM 671 C CA . PRO A 1 85 ? -12.048 -7.625 18.007 1.00 95.56 85 PRO A CA 1
ATOM 672 C C . PRO A 1 85 ? -10.806 -8.366 18.511 1.00 95.56 85 PRO A C 1
ATOM 674 O O . PRO A 1 85 ? -9.723 -7.791 18.574 1.00 95.56 85 PRO A O 1
ATOM 677 N N . ASP A 1 86 ? -10.923 -9.659 18.808 1.00 95.50 86 ASP A N 1
ATOM 678 C CA . ASP A 1 86 ? -9.777 -10.437 19.286 1.00 95.50 86 ASP A CA 1
ATOM 679 C C . ASP A 1 86 ? -8.694 -10.602 18.210 1.00 95.50 86 ASP A C 1
ATOM 681 O O . ASP A 1 86 ? -7.509 -10.543 18.528 1.00 95.50 86 ASP A O 1
ATOM 685 N N . ASP A 1 87 ? -9.066 -10.705 16.929 1.00 95.38 87 ASP A N 1
ATOM 686 C CA . ASP A 1 87 ? -8.093 -10.770 15.832 1.00 95.38 87 ASP A CA 1
ATOM 687 C C . ASP A 1 87 ? -7.314 -9.453 15.713 1.00 95.38 87 ASP A C 1
ATOM 689 O O . ASP A 1 87 ? -6.090 -9.468 15.590 1.00 95.38 87 ASP A O 1
ATOM 693 N N . ILE A 1 88 ? -8.006 -8.311 15.789 1.00 97.38 88 ILE A N 1
ATOM 694 C CA . ILE A 1 88 ? -7.376 -6.980 15.771 1.00 97.38 88 ILE A CA 1
ATOM 695 C C . ILE A 1 88 ? -6.445 -6.825 16.982 1.00 97.38 88 ILE A C 1
ATOM 697 O O . ILE A 1 88 ? -5.300 -6.390 16.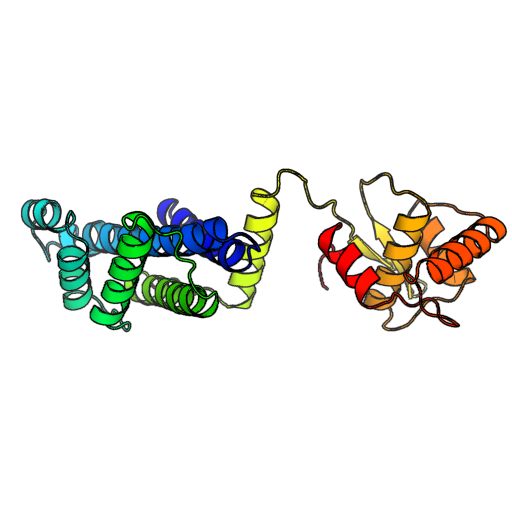844 1.00 97.38 88 ILE A O 1
ATOM 701 N N . PHE A 1 89 ? -6.904 -7.229 18.169 1.00 97.38 89 PHE A N 1
ATOM 702 C CA . PHE A 1 89 ? -6.107 -7.164 19.391 1.00 97.38 89 PHE A CA 1
ATOM 703 C C . PHE A 1 89 ? -4.848 -8.040 19.320 1.00 97.38 89 PHE A C 1
ATOM 705 O O . PHE A 1 89 ? -3.782 -7.607 19.756 1.00 97.38 89 PHE A O 1
ATOM 712 N N . ASN A 1 90 ? -4.927 -9.222 18.704 1.00 96.19 90 ASN A N 1
ATOM 713 C CA . ASN A 1 90 ? -3.767 -10.088 18.492 1.00 96.19 90 ASN A CA 1
ATOM 714 C C . ASN A 1 90 ? -2.695 -9.416 17.616 1.00 96.19 90 ASN A C 1
ATOM 716 O O . ASN A 1 90 ? -1.503 -9.555 17.895 1.00 96.19 90 ASN A O 1
ATOM 720 N N . TYR A 1 91 ? -3.082 -8.644 16.591 1.00 96.12 91 TYR A N 1
ATOM 721 C CA . TYR A 1 91 ? -2.116 -7.861 15.807 1.00 96.12 91 TYR A CA 1
ATOM 722 C C . TYR A 1 91 ? -1.494 -6.720 16.612 1.00 96.12 91 TYR A C 1
ATOM 724 O O . TYR A 1 91 ? -0.285 -6.494 16.508 1.00 96.12 91 TYR A O 1
ATOM 732 N N . HIS A 1 92 ? -2.279 -6.046 17.452 1.00 96.12 92 HIS A N 1
ATOM 733 C CA . HIS A 1 92 ? -1.758 -5.030 18.363 1.00 96.12 92 HIS A CA 1
ATOM 734 C C . HIS A 1 92 ? -0.735 -5.622 19.350 1.00 96.12 92 HIS A C 1
ATOM 736 O O . HIS A 1 92 ? 0.342 -5.061 19.565 1.00 96.12 92 HIS A O 1
ATOM 742 N N . GLN A 1 93 ? -1.016 -6.806 19.905 1.00 94.44 93 GLN A N 1
ATOM 743 C CA . GLN A 1 93 ? -0.068 -7.528 20.757 1.00 94.44 93 GLN A CA 1
ATOM 744 C C . GLN A 1 93 ? 1.189 -7.942 19.992 1.00 94.44 93 GLN A C 1
ATOM 746 O O . GLN A 1 93 ? 2.291 -7.691 20.474 1.00 94.44 93 GLN A O 1
ATOM 751 N N . LEU A 1 94 ? 1.041 -8.491 18.781 1.00 91.94 94 LEU A N 1
ATOM 752 C CA . LEU A 1 94 ? 2.169 -8.825 17.911 1.00 91.94 94 LEU A CA 1
ATOM 753 C C . LEU A 1 94 ? 3.060 -7.599 17.673 1.00 91.94 94 LEU A C 1
ATOM 755 O O . LEU A 1 94 ? 4.280 -7.690 17.801 1.00 91.94 94 LEU A O 1
ATOM 759 N N . ARG A 1 95 ? 2.468 -6.433 17.386 1.00 92.00 95 ARG A N 1
ATOM 760 C CA . ARG A 1 95 ? 3.202 -5.168 17.266 1.00 92.00 95 ARG A CA 1
ATOM 761 C C . ARG A 1 95 ? 3.968 -4.837 18.543 1.00 92.00 95 ARG A C 1
ATOM 763 O O . ARG A 1 95 ? 5.140 -4.474 18.457 1.00 92.00 95 ARG A O 1
ATOM 770 N N . ASN A 1 96 ? 3.335 -4.954 19.709 1.00 90.12 96 ASN A N 1
ATOM 771 C CA . ASN A 1 96 ? 3.977 -4.660 20.992 1.00 90.12 96 ASN A CA 1
ATOM 772 C C . ASN A 1 96 ? 5.158 -5.597 21.264 1.00 90.12 96 ASN A C 1
ATOM 774 O O . ASN A 1 96 ? 6.233 -5.117 21.617 1.00 90.12 96 ASN A O 1
ATOM 778 N N . THR A 1 97 ? 5.007 -6.897 21.011 1.00 87.06 97 THR A N 1
ATOM 779 C CA . THR A 1 97 ? 6.095 -7.883 21.079 1.00 87.06 97 THR A CA 1
ATOM 780 C C . THR A 1 97 ? 7.268 -7.460 20.201 1.00 87.06 97 THR A C 1
ATOM 782 O O . THR A 1 97 ? 8.399 -7.352 20.666 1.00 87.06 97 THR A O 1
ATOM 785 N N . LEU A 1 98 ? 6.998 -7.112 18.943 1.00 82.88 98 LEU A N 1
ATOM 786 C CA . LEU A 1 98 ? 8.038 -6.695 18.004 1.00 82.88 98 LEU A CA 1
ATOM 787 C C . LEU A 1 98 ? 8.712 -5.386 18.395 1.00 82.88 98 LEU A C 1
ATOM 789 O O . LEU A 1 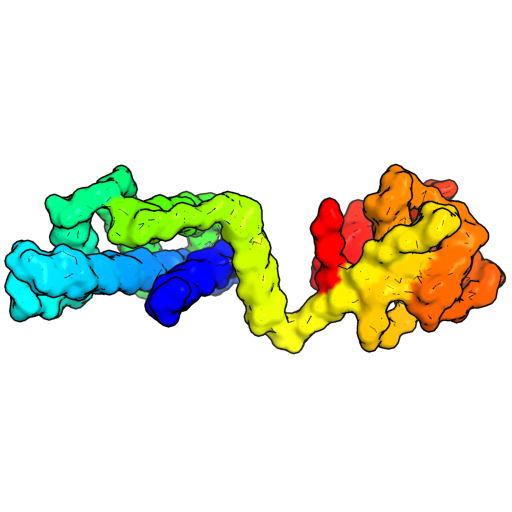98 ? 9.811 -5.125 17.919 1.00 82.88 98 LEU A O 1
ATOM 793 N N . TYR A 1 99 ? 8.064 -4.525 19.173 1.00 74.06 99 TYR A N 1
ATOM 794 C CA . TYR A 1 99 ? 8.634 -3.254 19.610 1.00 74.06 99 TYR A CA 1
ATOM 795 C C . TYR A 1 99 ? 9.432 -3.389 20.913 1.00 74.06 99 TYR A C 1
ATOM 797 O O . TYR A 1 99 ? 10.462 -2.733 21.057 1.00 74.06 99 TYR A O 1
ATOM 805 N N . HIS A 1 100 ? 8.979 -4.242 21.834 1.00 78.81 100 HIS A N 1
ATOM 806 C CA . HIS A 1 100 ? 9.516 -4.336 23.191 1.00 78.81 100 HIS A CA 1
ATOM 807 C C . HIS A 1 100 ? 10.473 -5.510 23.424 1.00 78.81 100 HIS A C 1
ATOM 809 O O . HIS A 1 100 ? 11.257 -5.453 24.371 1.00 78.81 100 HIS A O 1
ATOM 815 N N . GLU A 1 101 ? 10.458 -6.556 22.596 1.00 75.31 101 GLU A N 1
ATOM 816 C CA . GLU A 1 101 ? 11.405 -7.661 22.755 1.00 75.31 101 GLU A CA 1
ATOM 817 C C . GLU A 1 101 ? 12.809 -7.305 22.243 1.00 75.31 101 GLU A C 1
ATOM 819 O O . GLU A 1 101 ? 12.990 -6.683 21.195 1.00 75.31 101 GLU A O 1
ATOM 824 N N . ALA A 1 102 ? 13.826 -7.728 23.002 1.00 52.78 102 ALA A N 1
ATOM 825 C CA . ALA A 1 102 ? 15.234 -7.418 22.744 1.00 52.78 102 ALA A CA 1
ATOM 826 C C . ALA A 1 102 ? 15.816 -8.149 21.517 1.00 52.78 102 ALA A C 1
ATOM 828 O O . ALA A 1 102 ? 16.862 -7.754 20.998 1.00 52.78 102 ALA A O 1
ATOM 829 N N . ALA A 1 103 ? 15.157 -9.210 21.041 1.00 59.38 103 ALA A N 1
ATOM 830 C CA . ALA A 1 103 ? 15.577 -9.944 19.855 1.00 59.38 103 ALA A CA 1
ATOM 831 C C . ALA A 1 103 ? 15.027 -9.279 18.577 1.00 59.38 103 ALA A C 1
ATOM 833 O O . ALA A 1 103 ? 13.859 -8.889 18.537 1.00 59.38 103 ALA A O 1
ATOM 834 N N . PRO A 1 104 ? 15.820 -9.169 17.493 1.00 59.75 104 PRO A N 1
ATOM 835 C CA . PRO A 1 104 ? 15.330 -8.677 16.211 1.00 59.75 104 PRO A CA 1
ATOM 836 C C . PRO A 1 104 ? 14.386 -9.706 15.570 1.00 59.75 104 PRO A C 1
ATOM 838 O O . PRO A 1 104 ? 14.781 -10.505 14.725 1.00 59.75 104 PRO A O 1
ATOM 841 N N . LEU A 1 105 ? 13.118 -9.670 15.968 1.00 69.31 105 LEU A N 1
ATOM 842 C CA . LEU A 1 105 ? 12.049 -10.444 15.354 1.00 69.31 105 LEU A CA 1
ATOM 843 C C . LEU A 1 105 ? 11.599 -9.766 14.052 1.00 69.31 105 LEU A C 1
ATOM 845 O O . LEU A 1 105 ? 11.315 -8.567 14.015 1.00 69.31 105 LEU A O 1
ATOM 849 N N . SER A 1 106 ? 11.548 -10.531 12.962 1.00 74.81 106 SER A N 1
ATOM 850 C CA . SER A 1 106 ? 10.914 -10.103 11.711 1.00 74.81 106 SER A CA 1
ATOM 851 C C . SER A 1 106 ? 9.475 -10.601 11.670 1.00 74.81 106 SER A C 1
ATOM 853 O O . SER A 1 106 ? 9.165 -11.658 12.207 1.00 74.81 106 SER A O 1
ATOM 855 N N . VAL A 1 107 ? 8.616 -9.882 10.951 1.00 84.75 107 VAL A N 1
ATOM 856 C CA . VAL A 1 107 ? 7.261 -10.342 10.623 1.00 84.75 107 VAL A CA 1
ATOM 857 C C . VAL A 1 107 ? 7.224 -10.868 9.202 1.00 84.75 107 VAL A C 1
ATOM 859 O O . VAL A 1 107 ? 7.889 -10.333 8.308 1.00 84.75 107 VAL A O 1
ATOM 862 N N . GLU A 1 108 ? 6.436 -11.912 8.987 1.00 88.44 108 GLU A N 1
ATOM 863 C CA . GLU A 1 108 ? 6.142 -12.412 7.654 1.00 88.44 108 GLU A CA 1
ATOM 864 C C . GLU A 1 108 ? 5.306 -11.390 6.862 1.00 88.44 108 GLU A C 1
ATOM 866 O O . GLU A 1 108 ? 4.284 -10.915 7.364 1.00 88.44 108 GLU A O 1
ATOM 871 N N . PRO A 1 109 ? 5.657 -11.085 5.598 1.00 91.19 109 PRO A N 1
ATOM 872 C CA . PRO A 1 109 ? 4.879 -10.176 4.751 1.00 91.19 109 PRO A CA 1
ATOM 873 C C . PRO A 1 109 ? 3.388 -10.523 4.671 1.00 91.19 109 PRO A C 1
ATOM 875 O O . PRO A 1 109 ? 2.549 -9.627 4.622 1.00 91.19 109 PRO A O 1
ATOM 878 N N . LYS A 1 110 ? 3.053 -11.818 4.724 1.00 93.81 110 LYS A N 1
ATOM 879 C CA . LYS A 1 110 ? 1.671 -12.304 4.735 1.00 93.81 110 LYS A CA 1
ATOM 880 C C . LYS A 1 110 ? 0.882 -11.782 5.940 1.00 93.81 110 LYS A C 1
ATOM 882 O O . LYS A 1 110 ? -0.238 -11.323 5.765 1.00 93.81 110 LYS A O 1
ATOM 887 N N . LYS A 1 111 ? 1.472 -11.779 7.140 1.00 94.44 111 LYS A N 1
ATOM 888 C CA . LYS A 1 111 ? 0.814 -11.269 8.354 1.00 94.44 111 LYS A CA 1
ATOM 889 C C . LYS A 1 111 ? 0.541 -9.774 8.286 1.00 94.44 111 LYS A C 1
ATOM 891 O O . LYS A 1 111 ? -0.502 -9.321 8.740 1.00 94.44 111 LYS A O 1
ATOM 896 N N . ILE A 1 112 ? 1.458 -9.025 7.683 1.00 96.25 112 ILE A N 1
ATOM 897 C CA . ILE A 1 112 ? 1.274 -7.592 7.455 1.00 96.25 112 ILE A CA 1
ATOM 898 C C . ILE A 1 112 ? 0.154 -7.364 6.431 1.00 96.25 112 ILE A C 1
ATOM 900 O O . ILE A 1 112 ? -0.703 -6.523 6.666 1.00 96.25 112 ILE A O 1
ATOM 904 N N . ALA A 1 113 ? 0.124 -8.129 5.332 1.00 97.25 113 ALA A N 1
ATOM 905 C CA . ALA A 1 113 ? -0.948 -8.047 4.336 1.00 97.25 113 ALA A CA 1
ATOM 906 C C . ALA A 1 113 ? -2.325 -8.344 4.951 1.00 97.25 113 ALA A C 1
ATOM 908 O O . ALA A 1 113 ? -3.248 -7.562 4.761 1.00 97.25 113 ALA A O 1
ATOM 909 N N . GLU A 1 114 ? -2.430 -9.403 5.761 1.00 97.75 114 GLU A N 1
ATOM 910 C CA . GLU A 1 114 ? -3.659 -9.735 6.491 1.00 97.75 114 GLU A CA 1
ATOM 911 C C . GLU A 1 114 ? -4.124 -8.561 7.374 1.00 97.75 114 GLU A C 1
ATOM 913 O O . GLU A 1 114 ? -5.305 -8.225 7.365 1.00 97.75 114 GLU A O 1
ATOM 918 N N . TYR A 1 115 ? -3.218 -7.888 8.098 1.00 98.19 115 TYR A N 1
ATOM 919 C CA . TYR A 1 115 ? -3.613 -6.748 8.935 1.00 98.19 115 TYR A CA 1
ATOM 920 C C . TYR A 1 115 ? -3.979 -5.502 8.116 1.00 98.19 115 TYR A C 1
ATOM 922 O O . TYR A 1 115 ? -4.891 -4.770 8.492 1.00 98.19 115 TYR A O 1
ATOM 930 N N . ILE A 1 116 ? -3.316 -5.274 6.976 1.00 98.31 116 ILE A N 1
ATOM 931 C CA . ILE A 1 116 ? -3.677 -4.209 6.027 1.00 98.31 116 ILE A CA 1
ATOM 932 C C . ILE A 1 116 ? -5.101 -4.415 5.508 1.00 98.31 116 ILE A C 1
ATOM 934 O O . ILE A 1 116 ? -5.881 -3.464 5.489 1.00 98.31 116 ILE A O 1
ATOM 938 N N . ASP A 1 117 ? -5.455 -5.639 5.121 1.00 97.75 117 ASP A N 1
ATOM 939 C CA . ASP A 1 117 ? -6.796 -5.945 4.619 1.00 97.75 117 ASP A CA 1
ATOM 940 C C . ASP A 1 117 ? -7.856 -5.724 5.706 1.00 97.75 117 ASP A C 1
ATOM 942 O O . ASP A 1 117 ? -8.889 -5.106 5.439 1.00 97.75 117 ASP A O 1
ATOM 946 N N . LYS A 1 118 ? -7.554 -6.092 6.958 1.00 98.12 118 LYS A N 1
ATOM 947 C CA . LYS A 1 118 ? -8.401 -5.747 8.109 1.00 98.12 118 LYS A CA 1
ATOM 948 C C . LYS A 1 118 ? -8.522 -4.235 8.296 1.00 98.12 118 LYS A C 1
ATOM 950 O O . LYS A 1 118 ? -9.626 -3.739 8.471 1.00 98.12 118 LYS A O 1
ATOM 955 N N . ALA A 1 119 ? -7.432 -3.474 8.213 1.00 98.31 119 ALA A N 1
ATOM 956 C CA . ALA A 1 119 ? -7.481 -2.015 8.333 1.00 98.31 119 ALA A CA 1
ATOM 957 C C . ALA A 1 119 ? -8.351 -1.367 7.239 1.00 98.31 119 ALA A C 1
ATOM 959 O O . ALA A 1 119 ? -9.131 -0.460 7.534 1.00 98.31 119 ALA A O 1
ATOM 960 N N . LYS A 1 120 ? -8.282 -1.861 5.995 1.00 98.06 120 LYS A N 1
ATOM 961 C CA . LYS A 1 120 ? -9.180 -1.432 4.909 1.00 98.06 120 LYS A CA 1
ATOM 962 C C . LYS A 1 120 ? -10.647 -1.763 5.217 1.00 98.06 120 LYS A C 1
ATOM 964 O O . LYS A 1 120 ? -11.511 -0.919 4.983 1.00 98.06 120 LYS A O 1
ATOM 969 N N . ALA A 1 121 ? -10.928 -2.953 5.752 1.00 97.62 121 ALA A N 1
ATOM 970 C CA . ALA A 1 121 ? -12.278 -3.350 6.158 1.00 97.62 121 ALA A CA 1
ATOM 971 C C . ALA A 1 121 ? -12.811 -2.457 7.290 1.00 97.62 121 ALA A C 1
ATOM 973 O O . ALA A 1 121 ? -13.905 -1.917 7.175 1.00 97.62 121 ALA A O 1
ATOM 974 N N . ILE A 1 122 ? -12.001 -2.188 8.318 1.00 98.12 122 ILE A N 1
ATOM 975 C CA . ILE A 1 122 ? -12.338 -1.284 9.431 1.00 98.12 122 ILE A CA 1
ATOM 976 C C . ILE A 1 122 ? -12.660 0.128 8.918 1.00 98.12 122 ILE A C 1
ATOM 978 O O . ILE A 1 122 ? -13.640 0.735 9.351 1.00 98.12 122 ILE A O 1
ATOM 982 N N . LEU A 1 123 ? -11.870 0.647 7.971 1.00 97.44 123 LEU A N 1
ATOM 983 C CA . LEU A 1 123 ? -12.110 1.948 7.342 1.00 97.44 123 LEU A CA 1
ATOM 984 C C . LEU A 1 123 ? -13.479 1.995 6.641 1.00 97.44 123 LEU A C 1
ATOM 986 O O . LEU A 1 123 ? -14.210 2.983 6.759 1.00 97.44 123 LEU A O 1
ATOM 990 N N . SER A 1 124 ? -13.841 0.916 5.948 1.00 97.19 124 SER A N 1
ATOM 991 C CA . SER A 1 124 ? -15.155 0.771 5.321 1.00 97.19 124 SER A CA 1
ATOM 992 C C . SER A 1 124 ? -16.279 0.645 6.355 1.00 97.19 124 SER A C 1
ATOM 994 O O . SER A 1 124 ? -17.263 1.377 6.277 1.00 97.19 124 SER A O 1
ATOM 996 N N . ASP A 1 125 ? -16.131 -0.217 7.358 1.00 97.25 125 ASP A N 1
ATOM 997 C CA . ASP A 1 125 ? -17.175 -0.515 8.345 1.00 97.25 125 ASP A CA 1
ATOM 998 C C . ASP A 1 125 ? -17.512 0.689 9.228 1.00 97.25 125 ASP A C 1
ATOM 1000 O O . ASP A 1 125 ? -18.682 0.958 9.520 1.00 97.25 125 ASP A O 1
ATOM 1004 N N . LEU A 1 126 ? -16.487 1.424 9.662 1.00 96.50 126 LEU A N 1
ATOM 1005 C CA . LEU A 1 126 ? -16.650 2.542 10.587 1.00 96.50 126 LEU A CA 1
ATOM 1006 C C . LEU A 1 126 ? -17.043 3.842 9.882 1.00 96.50 126 LEU A C 1
ATOM 1008 O O . LEU A 1 126 ? -17.762 4.654 10.465 1.00 96.50 126 LEU A O 1
ATOM 1012 N N . PHE A 1 127 ? -16.596 4.055 8.642 1.00 95.62 127 PHE A N 1
ATOM 1013 C CA . PHE A 1 127 ? -16.736 5.352 7.969 1.00 95.62 127 PHE A CA 1
ATOM 1014 C C . PHE A 1 127 ? -17.399 5.285 6.591 1.00 95.62 127 PHE A C 1
ATOM 1016 O O . PHE A 1 127 ? -17.590 6.322 5.955 1.00 95.62 127 PHE A O 1
ATOM 1023 N N . GLY A 1 128 ? -17.758 4.095 6.108 1.00 95.50 128 GLY A N 1
ATOM 1024 C CA . GLY A 1 128 ? -18.356 3.895 4.786 1.00 95.50 128 GLY A CA 1
ATOM 1025 C C . GLY A 1 128 ? -17.396 4.167 3.625 1.00 95.50 128 GLY A C 1
ATOM 1026 O O . GLY A 1 128 ? -17.837 4.324 2.484 1.00 95.50 128 GLY A O 1
ATOM 1027 N N . ILE A 1 129 ? -16.090 4.257 3.891 1.00 95.75 129 ILE A N 1
ATOM 1028 C CA . ILE A 1 129 ? -15.088 4.597 2.881 1.00 95.75 129 ILE A CA 1
ATOM 1029 C C . ILE A 1 129 ? -14.671 3.325 2.152 1.00 95.75 129 ILE A C 1
ATOM 1031 O O . ILE A 1 129 ? -13.849 2.542 2.619 1.00 95.75 129 ILE A O 1
ATOM 1035 N N . ASN A 1 130 ? -15.247 3.154 0.968 1.00 94.62 130 ASN A N 1
ATOM 1036 C CA . ASN A 1 130 ? -14.987 2.031 0.086 1.00 94.62 130 ASN A CA 1
ATOM 1037 C C . ASN A 1 130 ? -14.040 2.478 -1.028 1.00 94.62 130 ASN A C 1
ATOM 1039 O O . ASN A 1 130 ? -14.408 3.288 -1.879 1.00 94.62 130 ASN A O 1
ATOM 1043 N N . ILE A 1 131 ? -12.815 1.962 -1.018 1.00 95.00 131 ILE A N 1
ATOM 1044 C CA . ILE A 1 131 ? -11.802 2.240 -2.040 1.00 95.00 131 ILE A CA 1
ATOM 1045 C C . ILE A 1 131 ? -11.565 0.945 -2.810 1.00 95.00 131 ILE A C 1
ATOM 1047 O O . ILE A 1 131 ? -11.296 -0.096 -2.211 1.00 95.00 131 ILE A O 1
ATOM 1051 N N . SER A 1 132 ? -11.684 1.001 -4.138 1.00 95.31 132 SER A N 1
ATOM 1052 C CA . SER A 1 132 ? -11.467 -0.171 -4.984 1.00 95.31 132 SER A CA 1
ATOM 1053 C C . SER A 1 132 ? -9.999 -0.610 -4.950 1.00 95.31 132 SER A C 1
ATOM 1055 O O . SER A 1 132 ? -9.102 0.210 -4.764 1.00 95.31 132 SER A O 1
ATOM 1057 N N . GLU A 1 133 ? -9.715 -1.890 -5.204 1.00 92.06 133 GLU A N 1
ATOM 1058 C CA . GLU A 1 133 ? -8.324 -2.366 -5.295 1.00 92.06 133 GLU A CA 1
ATOM 1059 C C . GLU A 1 133 ? -7.522 -1.631 -6.384 1.00 92.06 133 GLU A C 1
ATOM 1061 O O . GLU A 1 133 ? -6.328 -1.374 -6.223 1.00 92.06 133 GLU A O 1
ATOM 1066 N N . LYS A 1 134 ? -8.168 -1.204 -7.478 1.00 91.31 134 LYS A N 1
ATOM 1067 C CA . LYS A 1 134 ? -7.524 -0.364 -8.499 1.00 91.31 134 LYS A CA 1
ATOM 1068 C C . LYS A 1 134 ? -7.100 0.990 -7.921 1.00 91.31 134 LYS A C 1
ATOM 1070 O O . LYS A 1 134 ? -5.968 1.419 -8.144 1.00 91.31 134 LYS A O 1
ATOM 1075 N N . ASP A 1 135 ? -7.976 1.641 -7.164 1.00 92.81 135 ASP A N 1
ATOM 1076 C CA . ASP A 1 135 ? -7.698 2.949 -6.565 1.00 92.81 135 ASP A CA 1
ATOM 1077 C C . ASP A 1 135 ? -6.671 2.857 -5.436 1.00 92.81 135 ASP A C 1
ATOM 1079 O O . ASP A 1 135 ? -5.801 3.726 -5.336 1.00 92.81 135 ASP A O 1
ATOM 1083 N N . TRP A 1 136 ? -6.707 1.784 -4.638 1.00 96.12 136 TRP A N 1
ATOM 1084 C CA . TRP A 1 136 ? -5.651 1.477 -3.674 1.00 96.12 136 TRP A CA 1
ATOM 1085 C C . TRP A 1 136 ? -4.301 1.370 -4.368 1.00 96.12 136 TRP A C 1
ATOM 1087 O O . TRP A 1 136 ? -3.360 2.044 -3.960 1.00 96.12 136 TRP A O 1
ATOM 1097 N N . ASN A 1 137 ? -4.209 0.599 -5.454 1.00 90.19 137 ASN A N 1
ATOM 1098 C CA . ASN A 1 137 ? -2.968 0.468 -6.215 1.00 90.19 137 ASN A CA 1
ATOM 1099 C C . ASN A 1 137 ? -2.474 1.821 -6.745 1.00 90.19 137 ASN A C 1
ATOM 1101 O O . ASN A 1 137 ? -1.293 2.133 -6.607 1.00 90.19 137 ASN A O 1
ATOM 1105 N N . ILE A 1 138 ? -3.359 2.665 -7.285 1.00 87.62 138 ILE A N 1
ATOM 1106 C CA . ILE A 1 138 ? -2.993 4.020 -7.730 1.00 87.62 138 ILE A CA 1
ATOM 1107 C C . ILE A 1 138 ? -2.458 4.860 -6.561 1.00 87.62 138 ILE A C 1
ATOM 1109 O O . ILE A 1 138 ? -1.439 5.540 -6.711 1.00 87.62 138 ILE A O 1
ATOM 1113 N N . ARG A 1 139 ? -3.119 4.826 -5.399 1.00 94.62 139 ARG A N 1
ATOM 1114 C CA . ARG A 1 139 ? -2.703 5.575 -4.202 1.00 94.62 139 ARG A CA 1
ATOM 1115 C C . ARG A 1 139 ? -1.364 5.077 -3.661 1.00 94.62 139 ARG A C 1
ATOM 1117 O O . ARG A 1 139 ? -0.480 5.898 -3.453 1.00 94.62 139 ARG A O 1
ATOM 1124 N N . ILE A 1 140 ? -1.163 3.762 -3.572 1.00 93.50 140 ILE A N 1
ATOM 1125 C CA . ILE A 1 140 ? 0.115 3.140 -3.193 1.00 93.50 140 ILE A CA 1
ATOM 1126 C C . ILE A 1 140 ? 1.245 3.633 -4.104 1.00 93.50 140 ILE A C 1
ATOM 1128 O O . ILE A 1 140 ? 2.293 4.048 -3.613 1.00 93.50 140 ILE A O 1
ATOM 1132 N N . GLN A 1 141 ? 1.032 3.651 -5.423 1.00 86.62 141 GLN A N 1
ATOM 1133 C CA . GLN A 1 141 ? 2.039 4.148 -6.366 1.00 86.62 141 GLN A CA 1
ATOM 1134 C C . GLN A 1 141 ? 2.332 5.638 -6.159 1.00 86.62 141 GLN A C 1
ATOM 1136 O O . GLN A 1 141 ? 3.496 6.034 -6.109 1.00 86.62 141 GLN A O 1
ATOM 1141 N N . LYS A 1 142 ? 1.299 6.472 -5.979 1.00 88.12 142 LYS A N 1
ATOM 1142 C CA . LYS A 1 142 ? 1.474 7.905 -5.685 1.00 88.12 142 LYS A CA 1
ATOM 1143 C C . LYS A 1 142 ? 2.260 8.132 -4.392 1.00 88.12 142 LYS A C 1
ATOM 1145 O O . LYS A 1 142 ? 3.190 8.935 -4.394 1.00 88.12 142 LYS A O 1
ATOM 1150 N N . THR A 1 143 ? 1.938 7.402 -3.326 1.00 91.88 143 THR A N 1
ATOM 1151 C CA . THR A 1 143 ? 2.657 7.462 -2.046 1.00 91.88 143 THR A CA 1
ATOM 1152 C C . THR A 1 143 ? 4.107 7.006 -2.205 1.00 91.88 143 THR A C 1
ATOM 1154 O O . THR A 1 143 ? 5.015 7.676 -1.721 1.00 91.88 143 THR A O 1
ATOM 1157 N N . MET A 1 144 ? 4.365 5.923 -2.945 1.00 88.00 144 MET A N 1
ATOM 1158 C CA . MET A 1 144 ? 5.729 5.458 -3.217 1.00 88.00 144 MET A CA 1
ATOM 1159 C C . MET A 1 144 ? 6.552 6.522 -3.956 1.00 88.00 144 MET A C 1
ATOM 1161 O O . MET A 1 144 ? 7.698 6.779 -3.583 1.00 88.00 144 MET A O 1
ATOM 1165 N N . ILE A 1 145 ? 5.960 7.180 -4.957 1.00 83.19 145 ILE A N 1
ATOM 1166 C CA . ILE A 1 145 ? 6.590 8.294 -5.678 1.00 83.19 145 ILE A CA 1
ATOM 1167 C C . ILE A 1 145 ? 6.892 9.452 -4.719 1.00 83.19 145 ILE A C 1
ATOM 1169 O O . ILE A 1 145 ? 8.011 9.964 -4.730 1.00 83.19 145 ILE A O 1
ATOM 1173 N N . ALA A 1 146 ? 5.933 9.838 -3.875 1.00 86.19 146 ALA A N 1
ATOM 1174 C CA . ALA A 1 146 ? 6.088 10.937 -2.922 1.00 86.19 146 ALA A CA 1
ATOM 1175 C C . ALA A 1 146 ? 7.186 10.672 -1.874 1.00 86.19 146 ALA A C 1
ATOM 1177 O O . ALA A 1 146 ? 7.953 11.576 -1.545 1.00 86.19 146 ALA A O 1
ATOM 1178 N N . LEU A 1 147 ? 7.304 9.430 -1.389 1.00 85.12 147 LEU A N 1
ATOM 1179 C CA . LEU A 1 147 ? 8.329 9.026 -0.419 1.00 85.12 147 LEU A CA 1
ATOM 1180 C C . LEU A 1 147 ? 9.722 8.841 -1.035 1.00 85.12 147 LEU A C 1
ATOM 1182 O O . LEU A 1 147 ? 10.738 8.910 -0.337 1.00 85.12 147 LEU A O 1
ATOM 1186 N N . SER A 1 148 ? 9.806 8.598 -2.341 1.00 79.31 148 SER A N 1
ATOM 1187 C CA . SER A 1 148 ? 11.087 8.446 -3.023 1.00 79.31 148 SER A CA 1
ATOM 1188 C C . SER A 1 148 ? 11.780 9.807 -3.225 1.00 79.31 148 SER A C 1
ATOM 1190 O O . SER A 1 148 ? 11.355 10.634 -4.027 1.00 79.31 148 SER A O 1
ATOM 1192 N N . LYS A 1 149 ? 12.911 10.051 -2.534 1.00 57.53 149 LYS A N 1
ATOM 1193 C CA . LYS A 1 149 ? 13.761 11.250 -2.767 1.00 57.53 149 LYS A CA 1
ATOM 1194 C C . LYS A 1 149 ? 14.283 11.335 -4.203 1.00 57.53 149 LYS A C 1
ATOM 1196 O O . LYS A 1 149 ? 14.573 12.415 -4.713 1.00 57.53 149 LYS A O 1
ATOM 1201 N N . THR A 1 150 ? 14.424 10.195 -4.864 1.00 52.00 150 THR A N 1
ATOM 1202 C CA . THR A 1 150 ? 14.621 10.130 -6.306 1.00 52.00 150 THR A CA 1
ATOM 1203 C C . THR A 1 150 ? 13.255 10.129 -6.961 1.00 52.00 150 THR A C 1
ATOM 1205 O O . THR A 1 150 ? 12.639 9.070 -6.998 1.00 52.00 150 THR A O 1
ATOM 1208 N N . LYS A 1 151 ? 12.812 11.268 -7.518 1.00 52.22 151 LYS A N 1
ATOM 1209 C CA . LYS A 1 151 ? 11.698 11.279 -8.479 1.00 52.22 151 LYS A CA 1
ATOM 1210 C C . LYS A 1 151 ? 11.966 10.142 -9.476 1.00 52.22 151 LYS A C 1
ATOM 1212 O O . LYS A 1 151 ? 12.966 10.250 -10.202 1.00 52.22 151 LYS A O 1
ATOM 1217 N N . PRO A 1 152 ? 11.191 9.040 -9.497 1.00 55.78 152 PRO A N 1
ATOM 1218 C CA . PRO A 1 152 ? 11.365 8.041 -10.526 1.00 55.78 152 PRO A CA 1
ATOM 1219 C C . PRO A 1 152 ? 11.096 8.786 -11.814 1.00 55.78 152 PRO A C 1
ATOM 1221 O O . PRO A 1 152 ? 10.089 9.476 -11.979 1.00 55.78 152 PRO A O 1
ATOM 1224 N N . LYS A 1 153 ? 12.125 8.820 -12.644 1.00 68.00 153 LYS A N 1
ATOM 1225 C CA . LYS A 1 153 ? 12.150 9.813 -13.687 1.00 68.00 153 LYS A CA 1
ATOM 1226 C C . LYS A 1 153 ? 11.122 9.385 -14.739 1.00 68.00 153 LYS A C 1
ATOM 1228 O O . LYS A 1 153 ? 11.250 8.287 -15.283 1.00 68.00 153 LYS A O 1
ATOM 1233 N N . LEU A 1 154 ? 10.088 10.204 -14.929 1.00 78.56 154 LEU A N 1
ATOM 1234 C CA . LEU A 1 154 ? 8.933 9.881 -15.764 1.00 78.56 154 LEU A CA 1
ATOM 1235 C C . LEU A 1 154 ? 9.384 9.634 -17.206 1.00 78.56 154 LEU A C 1
ATOM 1237 O O . LEU A 1 154 ? 10.123 10.436 -17.792 1.00 78.56 154 LEU A O 1
ATOM 1241 N N . VAL A 1 155 ? 8.941 8.510 -17.754 1.00 87.12 155 VAL A N 1
ATOM 1242 C CA . VAL A 1 155 ? 9.086 8.176 -19.166 1.00 87.12 155 VAL A CA 1
ATOM 1243 C C . VAL A 1 155 ? 7.723 7.731 -19.663 1.00 87.12 155 VAL A C 1
ATOM 1245 O O . VAL A 1 155 ? 7.224 6.691 -19.240 1.00 87.12 155 VAL A O 1
ATOM 1248 N N . ASP A 1 156 ? 7.139 8.526 -20.548 1.00 87.06 156 ASP A N 1
ATOM 1249 C CA . ASP A 1 156 ? 5.874 8.204 -21.198 1.00 87.06 156 ASP A CA 1
ATOM 1250 C C . ASP A 1 156 ? 6.113 7.736 -22.637 1.00 87.06 156 ASP A C 1
ATOM 1252 O O . ASP A 1 156 ? 7.113 8.112 -23.262 1.00 87.06 156 ASP A O 1
ATOM 1256 N N . PHE A 1 157 ? 5.214 6.905 -23.159 1.00 91.69 157 PHE A N 1
ATOM 1257 C CA . PHE A 1 157 ? 5.275 6.397 -24.526 1.00 91.69 157 PHE A CA 1
ATOM 1258 C C . PHE A 1 157 ? 3.969 6.681 -25.250 1.00 91.69 157 PHE A C 1
ATOM 1260 O O . PHE A 1 157 ? 2.911 6.215 -24.850 1.00 91.69 157 PHE A O 1
ATOM 1267 N N . ILE A 1 158 ? 4.060 7.406 -26.356 1.00 89.94 158 ILE A N 1
ATOM 1268 C CA . ILE A 1 158 ? 2.910 7.861 -27.129 1.00 89.94 158 ILE A CA 1
ATOM 1269 C C . ILE A 1 158 ? 2.949 7.167 -28.495 1.00 89.94 158 ILE A C 1
ATOM 1271 O O . ILE A 1 158 ? 4.013 7.156 -29.128 1.00 89.94 158 ILE A O 1
ATOM 1275 N N . PRO A 1 159 ? 1.837 6.581 -28.973 1.00 91.31 159 PRO A N 1
ATOM 1276 C CA . PRO A 1 159 ? 1.763 6.069 -30.334 1.00 91.31 159 PRO A CA 1
ATOM 1277 C C . PRO A 1 159 ? 1.863 7.219 -31.341 1.00 91.31 159 PRO A C 1
ATOM 1279 O O . PRO A 1 159 ? 1.251 8.272 -31.167 1.00 91.31 159 PRO A O 1
ATOM 1282 N N . THR A 1 160 ? 2.631 7.021 -32.404 1.00 89.50 160 THR A N 1
ATOM 1283 C CA . THR A 1 160 ? 2.716 7.963 -33.528 1.00 89.50 160 THR A CA 1
ATOM 1284 C C . THR A 1 160 ? 1.749 7.566 -34.648 1.00 89.50 160 THR A C 1
ATOM 1286 O O . THR A 1 160 ? 1.256 6.437 -34.688 1.00 89.50 160 THR A O 1
ATOM 1289 N N . GLU A 1 161 ? 1.465 8.488 -35.575 1.00 85.69 161 GLU A N 1
ATOM 1290 C CA . GLU A 1 161 ? 0.531 8.262 -36.696 1.00 85.69 161 GLU A CA 1
ATOM 1291 C C . GLU A 1 161 ? 0.936 7.074 -37.589 1.00 85.69 161 GLU A C 1
ATOM 1293 O O . GLU A 1 161 ? 0.087 6.350 -38.104 1.00 85.69 161 GLU A O 1
ATOM 1298 N N . ASP A 1 162 ? 2.237 6.810 -37.706 1.00 87.94 162 ASP A N 1
ATOM 1299 C CA . ASP A 1 162 ? 2.819 5.683 -38.439 1.00 87.94 162 ASP A CA 1
ATOM 1300 C C . ASP A 1 162 ? 2.890 4.377 -37.620 1.00 87.94 162 ASP A C 1
ATOM 1302 O O . ASP A 1 162 ? 3.568 3.427 -38.013 1.00 87.94 162 ASP A O 1
ATOM 1306 N N . LYS A 1 163 ? 2.153 4.296 -36.500 1.00 87.94 163 LYS A N 1
ATOM 1307 C CA . LYS A 1 163 ? 2.085 3.134 -35.590 1.00 87.94 163 LYS A CA 1
ATOM 1308 C C . LYS A 1 163 ? 3.428 2.771 -34.947 1.00 87.94 163 LYS A C 1
ATOM 1310 O O . LYS A 1 163 ? 3.651 1.612 -34.585 1.00 87.94 163 LYS A O 1
ATOM 1315 N N . LEU A 1 164 ? 4.319 3.747 -34.796 1.00 92.12 164 LEU A N 1
ATOM 1316 C CA . LEU A 1 164 ? 5.539 3.616 -34.007 1.00 92.12 164 LEU A CA 1
ATOM 1317 C C . LEU A 1 164 ? 5.312 4.155 -32.585 1.00 92.12 164 LEU A C 1
ATOM 1319 O O . LEU A 1 164 ? 4.188 4.457 -32.178 1.00 92.12 164 LEU A O 1
ATOM 1323 N N . ALA A 1 165 ? 6.384 4.219 -31.797 1.00 91.88 165 ALA A N 1
ATOM 1324 C CA . ALA A 1 165 ? 6.345 4.725 -30.433 1.00 91.88 165 ALA A CA 1
ATOM 1325 C C . ALA A 1 165 ? 7.286 5.921 -30.285 1.00 91.88 165 ALA A C 1
ATOM 1327 O O . ALA A 1 165 ? 8.454 5.865 -30.674 1.00 91.88 165 ALA A O 1
ATOM 1328 N N . ARG A 1 166 ? 6.792 6.986 -29.657 1.00 93.75 166 ARG A N 1
ATOM 1329 C CA . ARG A 1 166 ? 7.575 8.150 -29.250 1.00 93.75 166 ARG A CA 1
ATOM 1330 C C . ARG A 1 166 ? 7.701 8.168 -27.737 1.00 93.75 166 ARG A C 1
ATOM 1332 O O . ARG A 1 166 ? 6.704 8.124 -27.030 1.00 93.75 166 ARG A O 1
ATOM 1339 N N . MET A 1 167 ? 8.925 8.260 -27.243 1.00 94.25 167 MET A N 1
ATOM 1340 C CA . MET A 1 167 ? 9.215 8.429 -25.828 1.00 94.25 167 MET A CA 1
ATOM 1341 C C . MET A 1 167 ? 9.232 9.919 -25.470 1.00 94.25 167 MET A C 1
ATOM 1343 O O . MET A 1 167 ? 9.919 10.708 -26.122 1.00 94.25 167 MET A O 1
ATOM 1347 N N . GLN A 1 168 ? 8.513 10.296 -24.414 1.00 90.31 168 GLN A N 1
ATOM 1348 C CA . GLN A 1 168 ? 8.543 11.636 -23.835 1.00 90.31 168 GLN A CA 1
ATOM 1349 C C . GLN A 1 168 ? 9.147 11.576 -22.434 1.00 90.31 168 GLN A C 1
ATOM 1351 O O . GLN A 1 168 ? 8.678 10.851 -21.555 1.00 90.31 168 GLN A O 1
ATOM 1356 N N . THR A 1 169 ? 10.227 12.325 -22.226 1.00 87.62 169 THR A N 1
ATOM 1357 C CA . THR A 1 169 ? 10.920 12.354 -20.941 1.00 87.62 169 THR A CA 1
ATOM 1358 C C . THR A 1 169 ? 11.727 13.638 -20.762 1.00 87.62 169 THR A C 1
ATOM 1360 O O . THR A 1 169 ? 12.330 14.139 -21.706 1.00 87.62 169 THR A O 1
ATOM 1363 N N . GLU A 1 170 ? 11.783 14.156 -19.534 1.00 81.44 170 GLU A N 1
ATOM 1364 C CA . GLU A 1 170 ? 12.639 15.299 -19.162 1.00 81.44 170 GLU A CA 1
ATOM 1365 C C . GLU A 1 170 ? 14.088 14.869 -18.856 1.00 81.44 170 GLU A C 1
ATOM 1367 O O . GLU A 1 170 ? 14.947 15.662 -18.467 1.00 81.44 170 GLU A O 1
ATOM 1372 N N . ILE A 1 171 ? 14.380 13.574 -18.986 1.00 82.94 171 ILE A N 1
ATOM 1373 C CA . ILE A 1 171 ? 15.648 12.989 -18.571 1.00 82.94 171 ILE A CA 1
ATOM 1374 C C . ILE A 1 171 ? 16.653 13.050 -19.704 1.00 82.94 171 ILE A C 1
ATOM 1376 O O . ILE A 1 171 ? 16.449 12.494 -20.781 1.00 82.94 171 ILE A O 1
ATOM 1380 N N . LYS A 1 172 ? 17.850 13.546 -19.397 1.00 86.25 172 LYS A N 1
ATOM 1381 C CA . LYS A 1 172 ? 19.013 13.297 -20.247 1.00 86.25 172 LYS A CA 1
ATOM 1382 C C . LYS A 1 172 ? 19.448 11.831 -20.140 1.00 86.25 172 LYS A C 1
ATOM 1384 O O . LYS A 1 172 ? 20.119 11.434 -19.183 1.00 86.25 172 LYS A O 1
ATOM 1389 N N . LEU A 1 173 ? 19.040 11.020 -21.111 1.00 90.75 173 LEU A N 1
ATOM 1390 C CA . LEU A 1 173 ? 19.368 9.596 -21.189 1.00 90.75 173 LEU A CA 1
ATOM 1391 C C . LEU A 1 173 ? 20.707 9.359 -21.896 1.00 90.75 173 LEU A C 1
ATOM 1393 O O . LEU A 1 173 ? 21.059 10.032 -22.864 1.00 90.75 173 LEU A O 1
ATOM 1397 N N . LYS A 1 174 ? 21.452 8.347 -21.437 1.00 93.19 174 LYS A N 1
ATOM 1398 C CA . LYS A 1 174 ? 22.558 7.778 -22.226 1.00 93.19 174 LYS A CA 1
ATOM 1399 C C . LYS A 1 174 ? 21.977 6.937 -23.368 1.00 93.19 174 LYS A C 1
ATOM 1401 O O . LYS A 1 174 ? 20.933 6.318 -23.184 1.00 93.19 174 LYS A O 1
ATOM 1406 N N . TYR A 1 175 ? 22.696 6.803 -24.485 1.00 91.19 175 TYR A N 1
ATOM 1407 C CA . TYR A 1 175 ? 22.244 6.004 -25.638 1.00 91.19 175 TYR A CA 1
ATOM 1408 C C . TYR A 1 175 ? 21.760 4.598 -25.270 1.00 91.19 175 TYR A C 1
ATOM 1410 O O . TYR A 1 175 ? 20.712 4.166 -25.728 1.00 91.19 175 TYR A O 1
ATOM 1418 N N . THR A 1 176 ? 22.481 3.891 -24.396 1.00 93.69 176 THR A N 1
ATOM 1419 C CA . THR A 1 176 ? 22.079 2.547 -23.959 1.00 93.69 176 THR A CA 1
ATOM 1420 C C . THR A 1 176 ? 20.750 2.546 -23.209 1.00 93.69 176 THR A C 1
ATOM 1422 O O . THR A 1 176 ? 19.966 1.623 -23.374 1.00 93.69 176 THR A O 1
ATOM 1425 N N . GLN A 1 177 ? 20.472 3.583 -22.419 1.00 93.75 177 GLN A N 1
ATOM 1426 C CA . GLN A 1 177 ? 19.217 3.717 -21.679 1.00 93.75 177 GLN A CA 1
ATOM 1427 C C . GLN A 1 177 ? 18.062 4.065 -22.614 1.00 93.75 177 GLN A C 1
ATOM 1429 O O . GLN A 1 177 ? 17.014 3.440 -22.516 1.00 93.75 177 GLN A O 1
ATOM 1434 N N . ALA A 1 178 ? 18.277 5.005 -23.540 1.00 95.50 178 ALA A N 1
ATOM 1435 C CA . ALA A 1 178 ? 17.284 5.370 -24.545 1.00 95.50 178 ALA A CA 1
ATOM 1436 C C . ALA A 1 178 ? 16.905 4.163 -25.417 1.00 95.50 178 ALA A C 1
ATOM 1438 O O . ALA A 1 178 ? 15.725 3.896 -25.593 1.00 95.50 178 ALA A O 1
ATOM 1439 N N . ILE A 1 179 ? 17.882 3.368 -25.871 1.00 96.75 179 ILE A N 1
ATOM 1440 C CA . ILE A 1 179 ? 17.633 2.141 -26.648 1.00 96.75 179 ILE A CA 1
ATOM 1441 C C . ILE A 1 179 ? 16.780 1.140 -25.859 1.00 96.75 179 ILE A C 1
ATOM 1443 O O . ILE A 1 179 ? 15.801 0.616 -26.384 1.00 96.75 179 ILE A O 1
ATOM 1447 N N . LEU A 1 180 ? 17.140 0.869 -24.601 1.00 96.62 180 LEU A N 1
ATOM 1448 C CA . LEU A 1 180 ? 16.414 -0.087 -23.761 1.00 96.62 180 LEU A CA 1
ATOM 1449 C C . LEU A 1 180 ? 14.974 0.375 -23.492 1.00 96.62 180 LEU A C 1
ATOM 1451 O O . LEU A 1 180 ? 14.041 -0.404 -23.678 1.00 96.62 180 LEU A O 1
ATOM 1455 N N . LEU A 1 181 ? 14.794 1.644 -23.111 1.00 95.44 181 LEU A N 1
ATOM 1456 C CA . LEU A 1 181 ? 13.474 2.244 -22.914 1.00 95.44 181 LEU A CA 1
ATOM 1457 C C . LEU A 1 181 ? 12.652 2.223 -24.198 1.00 95.44 181 LEU A C 1
ATOM 1459 O O . LEU A 1 181 ? 11.472 1.895 -24.152 1.00 95.44 181 LEU A O 1
ATOM 1463 N N . MET A 1 182 ? 13.272 2.497 -25.344 1.00 96.38 182 MET A N 1
ATOM 1464 C CA . MET A 1 182 ? 12.547 2.543 -26.602 1.00 96.38 182 MET A CA 1
ATOM 1465 C C . MET A 1 182 ? 12.069 1.164 -27.051 1.00 96.38 182 MET A C 1
ATOM 1467 O O . MET A 1 182 ? 10.923 1.025 -27.465 1.00 96.38 182 MET A O 1
ATOM 1471 N N . ILE A 1 183 ? 12.895 0.126 -26.892 1.00 96.56 183 ILE A N 1
ATOM 1472 C CA .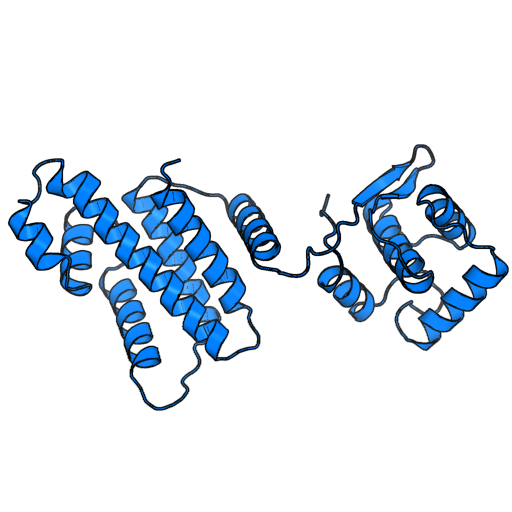 ILE A 1 183 ? 12.475 -1.263 -27.134 1.00 96.56 183 ILE A CA 1
ATOM 1473 C C . ILE A 1 183 ? 11.309 -1.643 -26.210 1.00 96.56 183 ILE A C 1
ATOM 1475 O O . ILE A 1 183 ? 10.349 -2.277 -26.654 1.00 96.56 183 ILE A O 1
ATOM 1479 N N . TYR A 1 184 ? 11.388 -1.255 -24.933 1.00 95.06 184 TYR A N 1
ATOM 1480 C CA . TYR A 1 184 ? 10.331 -1.510 -23.956 1.00 95.06 184 TYR A CA 1
ATOM 1481 C C . TYR A 1 184 ? 9.017 -0.830 -24.357 1.00 95.06 184 TYR A C 1
ATOM 1483 O O . TYR A 1 184 ? 8.006 -1.510 -24.521 1.00 95.06 184 TYR A O 1
ATOM 1491 N N . GLY A 1 185 ? 9.048 0.486 -24.577 1.00 93.31 185 GLY A N 1
ATOM 1492 C CA . GLY A 1 185 ? 7.882 1.281 -24.951 1.00 93.31 185 GLY A CA 1
ATOM 1493 C C . GLY A 1 185 ? 7.270 0.847 -26.276 1.00 93.31 185 GLY A C 1
ATOM 1494 O O . GLY A 1 185 ? 6.061 0.660 -26.357 1.00 93.31 185 GLY A O 1
ATOM 1495 N N . PHE A 1 186 ? 8.096 0.574 -27.289 1.00 95.19 186 PHE A N 1
ATOM 1496 C CA . PHE A 1 186 ? 7.623 0.053 -28.571 1.00 95.19 186 PHE A CA 1
ATOM 1497 C C . PHE A 1 186 ? 6.861 -1.263 -28.407 1.00 95.19 186 PHE A C 1
ATOM 1499 O O . PHE A 1 186 ? 5.797 -1.443 -28.997 1.00 95.19 186 PHE A O 1
ATOM 1506 N N . THR A 1 187 ? 7.371 -2.167 -27.566 1.00 93.88 187 THR A N 1
ATOM 1507 C CA . THR A 1 187 ? 6.697 -3.439 -27.280 1.00 93.88 187 THR A CA 1
ATOM 1508 C C . THR A 1 187 ? 5.376 -3.222 -26.545 1.00 93.88 187 THR A C 1
ATOM 1510 O O . THR A 1 187 ? 4.415 -3.927 -26.837 1.00 93.88 187 THR A O 1
ATOM 1513 N N . MET A 1 188 ? 5.297 -2.249 -25.629 1.00 90.00 188 MET A N 1
ATOM 1514 C CA . MET A 1 188 ? 4.036 -1.928 -24.949 1.00 90.00 188 MET A CA 1
ATOM 1515 C C . MET A 1 188 ? 2.981 -1.372 -25.908 1.00 90.00 188 MET A C 1
ATOM 1517 O O . MET A 1 188 ? 1.829 -1.776 -25.833 1.00 90.00 188 MET A O 1
ATOM 1521 N N . ILE A 1 189 ? 3.378 -0.473 -26.812 1.00 90.62 189 ILE A N 1
ATOM 1522 C CA . ILE A 1 189 ? 2.456 0.199 -27.738 1.00 90.62 189 ILE A CA 1
ATOM 1523 C C . ILE A 1 189 ? 2.008 -0.731 -28.870 1.00 90.62 189 ILE A C 1
ATOM 1525 O O . ILE A 1 189 ? 0.842 -0.731 -29.252 1.00 90.62 189 ILE A O 1
ATOM 1529 N N . THR A 1 190 ? 2.926 -1.524 -29.424 1.00 90.69 190 THR A N 1
ATOM 1530 C CA . THR A 1 190 ? 2.668 -2.301 -30.651 1.00 90.69 190 THR A CA 1
ATOM 1531 C C . THR A 1 190 ? 2.436 -3.791 -30.406 1.00 90.69 190 THR A C 1
ATOM 1533 O O . THR A 1 190 ? 2.057 -4.511 -31.329 1.00 90.69 190 THR A O 1
ATOM 1536 N N . GLY A 1 191 ? 2.720 -4.292 -29.200 1.00 91.00 191 GLY A N 1
ATOM 1537 C CA . GLY A 1 191 ? 2.660 -5.719 -28.872 1.00 91.00 191 GLY A CA 1
ATOM 1538 C C . GLY A 1 191 ? 3.770 -6.572 -29.501 1.00 91.00 191 GLY A C 1
ATOM 1539 O O . GLY A 1 191 ? 3.763 -7.794 -29.341 1.00 91.00 191 GLY A O 1
ATOM 1540 N N . ARG A 1 192 ? 4.742 -5.972 -30.207 1.00 93.88 192 ARG A N 1
ATOM 1541 C CA . ARG A 1 192 ? 5.848 -6.691 -30.864 1.00 93.88 192 ARG A CA 1
ATOM 1542 C C . ARG A 1 192 ? 7.197 -5.998 -30.690 1.00 93.88 192 ARG A C 1
ATOM 1544 O O . ARG A 1 192 ? 7.285 -4.851 -30.276 1.00 93.88 192 ARG A O 1
ATOM 1551 N N . ALA A 1 193 ? 8.265 -6.702 -31.053 1.00 94.69 193 ALA A N 1
ATOM 1552 C CA . ALA A 1 193 ? 9.605 -6.125 -31.100 1.00 94.69 193 ALA A CA 1
ATOM 1553 C C . ALA A 1 193 ? 9.765 -5.185 -32.313 1.00 94.69 193 ALA A C 1
ATOM 1555 O O . ALA A 1 193 ? 9.233 -5.501 -33.388 1.00 94.69 193 ALA A O 1
ATOM 1556 N N . PRO A 1 194 ? 10.528 -4.085 -32.185 1.00 95.75 194 PRO A N 1
ATOM 1557 C CA . PRO A 1 194 ? 10.902 -3.266 -33.330 1.00 95.75 194 PRO A CA 1
ATOM 1558 C C . PRO A 1 194 ? 11.961 -3.970 -34.189 1.00 95.75 194 PRO A C 1
ATOM 1560 O O . PRO A 1 194 ? 12.716 -4.824 -33.708 1.00 95.75 194 PRO A O 1
ATOM 1563 N N . ASN A 1 195 ? 12.066 -3.579 -35.455 1.00 95.31 195 ASN A N 1
ATOM 1564 C CA . ASN A 1 195 ? 13.266 -3.792 -36.264 1.00 95.31 195 ASN A CA 1
ATOM 1565 C C . ASN A 1 195 ? 14.273 -2.629 -36.068 1.00 95.31 195 ASN A C 1
ATOM 1567 O O . ASN A 1 195 ? 14.016 -1.689 -35.317 1.00 95.31 195 ASN A O 1
ATOM 1571 N N . ILE A 1 196 ? 15.459 -2.709 -36.686 1.00 94.44 196 ILE A N 1
ATOM 1572 C CA . ILE A 1 196 ? 16.517 -1.694 -36.495 1.00 94.44 196 ILE A CA 1
ATOM 1573 C C . ILE A 1 196 ? 16.081 -0.317 -37.011 1.00 94.44 196 ILE A C 1
ATOM 1575 O O . ILE A 1 196 ? 16.339 0.679 -36.344 1.00 94.44 196 ILE A O 1
ATOM 1579 N N . GLU A 1 197 ? 15.418 -0.268 -38.165 1.00 94.12 197 GLU A N 1
ATOM 1580 C CA . GLU A 1 197 ? 14.965 0.981 -38.784 1.00 94.12 197 GLU A CA 1
ATOM 1581 C C . GLU A 1 197 ? 13.846 1.636 -37.962 1.00 94.12 197 GLU A C 1
ATOM 1583 O O . GLU A 1 197 ? 13.862 2.840 -37.720 1.00 94.12 197 GLU A O 1
ATOM 1588 N N . GLU A 1 198 ? 12.902 0.838 -37.462 1.00 95.69 198 GLU A N 1
ATOM 1589 C CA . GLU A 1 198 ? 11.841 1.304 -36.564 1.00 95.69 198 GLU A CA 1
ATOM 1590 C C . GLU A 1 198 ? 12.422 1.860 -35.267 1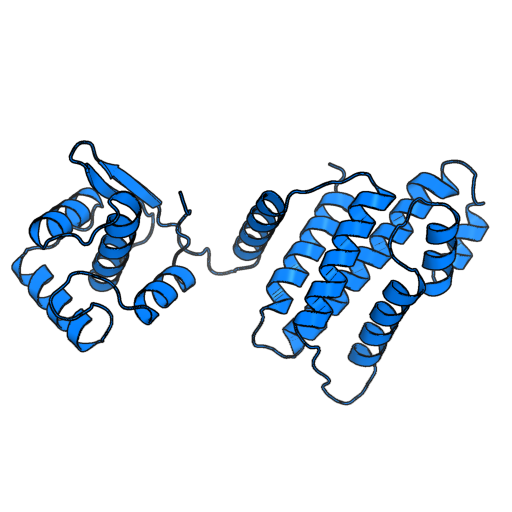.00 95.69 198 GLU A C 1
ATOM 1592 O O . GLU A 1 198 ? 12.026 2.935 -34.827 1.00 95.69 198 GLU A O 1
ATOM 1597 N N . LEU A 1 199 ? 13.387 1.158 -34.667 1.00 96.12 199 LEU A N 1
ATOM 1598 C CA . LEU A 1 199 ? 14.040 1.606 -33.442 1.00 96.12 199 LEU A CA 1
ATOM 1599 C C . LEU A 1 199 ? 14.793 2.929 -33.650 1.00 96.12 199 LEU A C 1
ATOM 1601 O O . LEU A 1 199 ? 14.717 3.808 -32.794 1.00 96.12 199 LEU A O 1
ATOM 1605 N N . GLU A 1 200 ? 15.486 3.083 -34.778 1.00 96.00 200 GLU A N 1
ATOM 1606 C CA . GLU A 1 200 ? 16.155 4.329 -35.166 1.00 96.00 200 GLU A CA 1
ATOM 1607 C C . GLU A 1 200 ? 15.153 5.485 -35.299 1.00 96.00 200 GLU A C 1
ATOM 1609 O O . GLU A 1 200 ? 15.327 6.528 -34.665 1.00 96.00 200 GLU A O 1
ATOM 1614 N N . LYS A 1 201 ? 14.050 5.279 -36.033 1.00 94.56 201 LYS A N 1
ATOM 1615 C CA . LYS A 1 201 ? 12.974 6.276 -36.175 1.00 94.56 201 LYS A CA 1
ATOM 1616 C C . LYS A 1 201 ? 12.363 6.657 -34.827 1.00 94.56 201 LYS A C 1
ATOM 1618 O O . LYS A 1 201 ? 12.241 7.843 -34.530 1.00 94.56 201 LYS A O 1
ATOM 1623 N N . CYS A 1 202 ? 12.057 5.675 -33.980 1.00 95.56 202 CYS A N 1
ATOM 1624 C CA . CYS A 1 202 ? 11.501 5.917 -32.647 1.00 95.56 202 CYS A CA 1
ATOM 1625 C C . CYS A 1 202 ? 12.454 6.749 -31.775 1.00 95.56 202 CYS A C 1
ATOM 1627 O O . CYS A 1 202 ? 12.025 7.689 -31.104 1.00 95.56 202 CYS A O 1
ATOM 1629 N N . LEU A 1 203 ? 13.758 6.450 -31.801 1.00 95.44 203 LEU A N 1
ATOM 1630 C CA . LEU A 1 203 ? 14.770 7.222 -31.071 1.00 95.44 203 LEU A CA 1
ATOM 1631 C C . LEU A 1 203 ? 14.869 8.663 -31.589 1.00 95.44 203 LEU A C 1
ATOM 1633 O O . LEU A 1 203 ? 14.935 9.593 -30.782 1.00 95.44 203 LEU A O 1
ATOM 1637 N N . ASN A 1 204 ? 14.787 8.859 -32.907 1.00 92.56 204 ASN A N 1
ATOM 1638 C CA . ASN A 1 204 ? 14.763 10.185 -33.526 1.00 92.56 204 ASN A CA 1
ATOM 1639 C C . ASN A 1 204 ? 13.516 10.986 -33.109 1.00 92.56 204 ASN A C 1
ATOM 1641 O O . ASN A 1 204 ? 13.651 12.121 -32.649 1.00 92.56 204 ASN A O 1
ATOM 1645 N N . TYR A 1 205 ? 12.318 10.390 -33.162 1.00 91.81 205 TYR A N 1
ATOM 1646 C CA . TYR A 1 205 ? 11.072 11.022 -32.688 1.00 91.81 205 TYR A CA 1
ATOM 1647 C C . TYR A 1 205 ? 11.104 11.388 -31.204 1.00 91.81 205 TYR A C 1
ATOM 1649 O O . TYR A 1 205 ? 10.453 12.339 -30.763 1.00 91.81 205 TYR A O 1
ATOM 1657 N N . SER A 1 206 ? 11.883 10.640 -30.435 1.00 92.00 206 SER A N 1
ATOM 1658 C CA . SER A 1 206 ? 12.047 10.824 -28.997 1.00 92.00 206 SER A CA 1
ATOM 1659 C C . SER A 1 206 ? 13.130 11.843 -28.630 1.00 92.00 206 SER A C 1
ATOM 1661 O O . SER A 1 206 ? 13.463 11.976 -27.456 1.00 92.00 206 SER A O 1
ATOM 1663 N N . GLY A 1 207 ? 13.724 12.542 -29.607 1.00 91.56 207 GLY A N 1
ATOM 1664 C CA . GLY A 1 207 ? 14.784 13.525 -29.354 1.00 91.56 207 GLY A CA 1
ATOM 1665 C C . GLY A 1 207 ? 16.127 12.904 -28.950 1.00 91.56 207 GLY A C 1
ATOM 1666 O O . GLY A 1 207 ? 16.968 13.575 -28.350 1.00 91.56 207 GLY A O 1
ATOM 1667 N N . HIS A 1 208 ? 16.349 11.629 -29.277 1.00 93.00 208 HIS A N 1
ATOM 1668 C CA . HIS A 1 208 ? 17.589 10.898 -29.008 1.00 93.00 208 HIS A CA 1
ATOM 1669 C C . HIS A 1 208 ? 18.238 10.402 -30.308 1.00 93.00 208 HIS A C 1
ATOM 1671 O O . HIS A 1 208 ? 18.379 9.188 -30.486 1.00 93.00 208 HIS A O 1
ATOM 1677 N N . PRO A 1 209 ? 18.642 11.309 -31.218 1.00 92.50 209 PRO A N 1
ATOM 1678 C CA . PRO A 1 209 ? 19.151 10.911 -32.517 1.00 92.50 209 PRO A CA 1
ATOM 1679 C C . PRO A 1 209 ? 20.423 10.078 -32.389 1.00 92.50 209 PRO A C 1
ATOM 1681 O O . PRO A 1 209 ? 21.339 10.422 -31.639 1.00 92.50 209 PRO A O 1
ATOM 1684 N N . ILE A 1 210 ? 20.469 8.968 -33.119 1.00 92.62 210 ILE A N 1
ATOM 1685 C CA . ILE A 1 210 ? 21.612 8.060 -33.168 1.00 92.62 210 ILE A CA 1
ATOM 1686 C C . ILE A 1 210 ? 21.784 7.569 -34.600 1.00 92.62 210 ILE A C 1
ATOM 1688 O O . ILE A 1 210 ? 20.816 7.187 -35.247 1.00 92.62 210 ILE A O 1
ATOM 1692 N N . ASP A 1 211 ? 23.019 7.572 -35.089 1.00 92.50 211 ASP A N 1
ATOM 1693 C CA . ASP A 1 211 ? 23.335 7.017 -36.396 1.00 92.50 211 ASP A CA 1
ATOM 1694 C C . ASP A 1 211 ? 23.241 5.482 -36.384 1.00 92.50 211 ASP A C 1
ATOM 1696 O O . ASP A 1 211 ? 23.470 4.813 -35.364 1.00 92.50 211 ASP A O 1
ATOM 1700 N N . ARG A 1 212 ? 22.906 4.910 -37.541 1.00 92.81 212 ARG A N 1
ATOM 1701 C CA . ARG A 1 212 ? 22.659 3.474 -37.686 1.00 92.81 212 ARG A CA 1
ATOM 1702 C C . ARG A 1 212 ? 23.858 2.608 -37.296 1.00 92.81 212 ARG A C 1
ATOM 1704 O O . ARG A 1 212 ? 23.675 1.575 -36.649 1.00 92.81 212 ARG A O 1
ATOM 1711 N N . GLU A 1 213 ? 25.077 3.015 -37.643 1.00 93.56 213 GLU A N 1
ATOM 1712 C CA . GLU A 1 213 ? 26.294 2.262 -37.313 1.00 93.56 213 GLU A CA 1
ATOM 1713 C C . GLU A 1 213 ? 26.483 2.170 -35.796 1.00 93.56 213 GLU A C 1
ATOM 1715 O O . GLU A 1 213 ? 26.638 1.081 -35.226 1.00 93.56 213 GLU A O 1
ATOM 1720 N N . ARG A 1 214 ? 26.367 3.304 -35.104 1.00 93.44 214 ARG A N 1
ATOM 1721 C CA . ARG A 1 214 ? 26.462 3.376 -33.648 1.00 93.44 214 ARG A CA 1
ATOM 1722 C C . ARG A 1 214 ? 25.328 2.634 -32.958 1.00 93.44 214 ARG A C 1
ATOM 1724 O O . ARG A 1 214 ? 25.576 1.987 -31.935 1.00 93.44 214 ARG A O 1
ATOM 1731 N N . LEU A 1 215 ? 24.110 2.687 -33.495 1.00 95.31 215 LEU A N 1
ATOM 1732 C CA . LEU A 1 215 ? 22.969 1.928 -32.981 1.00 95.31 215 LEU A CA 1
ATOM 1733 C C . LEU A 1 215 ? 23.254 0.422 -33.011 1.00 95.31 215 LEU A C 1
ATOM 1735 O O . LEU 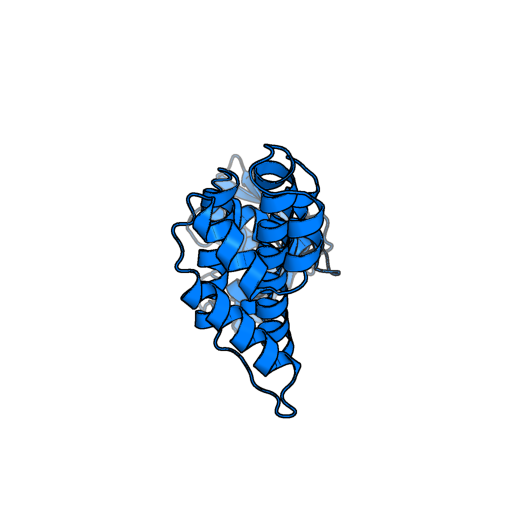A 1 215 ? 23.105 -0.253 -31.988 1.00 95.31 215 LEU A O 1
ATOM 1739 N N . VAL A 1 216 ? 23.750 -0.099 -34.137 1.00 94.88 216 VAL A N 1
ATOM 1740 C CA . VAL A 1 216 ? 24.117 -1.518 -34.286 1.00 94.88 216 VAL A CA 1
ATOM 1741 C C . VAL A 1 216 ? 25.207 -1.920 -33.288 1.00 94.88 216 VAL A C 1
ATOM 1743 O O . VAL A 1 216 ? 25.079 -2.946 -32.607 1.00 94.88 216 VAL A O 1
ATOM 1746 N N . VAL A 1 217 ? 26.242 -1.091 -33.119 1.00 95.88 217 VAL A N 1
ATOM 1747 C CA . VAL A 1 217 ? 27.308 -1.329 -32.131 1.00 95.88 217 VAL A CA 1
ATOM 1748 C C . VAL A 1 217 ? 26.744 -1.372 -30.707 1.00 95.88 217 VAL A C 1
ATOM 1750 O O . VAL A 1 217 ? 27.077 -2.273 -29.931 1.00 95.88 217 VAL A O 1
ATOM 1753 N N . LYS A 1 218 ? 25.858 -0.437 -30.345 1.00 95.81 218 LYS A N 1
ATOM 1754 C CA . LYS A 1 218 ? 25.252 -0.384 -29.005 1.00 95.81 218 LYS A CA 1
ATOM 1755 C C . LYS A 1 218 ? 24.331 -1.569 -28.739 1.00 95.81 218 LYS A C 1
ATOM 1757 O O . LYS A 1 218 ? 24.386 -2.130 -27.646 1.00 95.81 218 LYS A O 1
ATOM 1762 N N . ILE A 1 219 ? 23.557 -2.006 -29.728 1.00 95.69 219 ILE A N 1
ATOM 1763 C CA . ILE A 1 219 ? 22.741 -3.224 -29.632 1.00 95.69 219 ILE A CA 1
ATOM 1764 C C . ILE A 1 219 ? 23.631 -4.449 -29.401 1.00 95.69 219 ILE A C 1
ATOM 1766 O O . ILE A 1 219 ? 23.329 -5.273 -28.538 1.00 95.69 219 ILE A O 1
ATOM 1770 N N . SER A 1 220 ? 24.751 -4.561 -30.121 1.00 94.44 220 SER A N 1
ATOM 1771 C CA . SER A 1 220 ? 25.716 -5.651 -29.926 1.00 94.44 220 SER A CA 1
ATOM 1772 C C . SER A 1 220 ? 26.273 -5.671 -28.495 1.00 94.44 220 SER A C 1
ATOM 1774 O O . SER A 1 220 ? 26.295 -6.720 -27.849 1.00 94.44 220 SER A O 1
ATOM 1776 N N . GLN A 1 221 ? 26.632 -4.505 -27.947 1.00 95.19 221 GLN A N 1
ATOM 1777 C CA . GLN A 1 221 ? 27.074 -4.369 -26.551 1.00 95.19 221 GLN A CA 1
ATOM 1778 C C . GLN A 1 221 ? 25.981 -4.782 -25.553 1.00 95.19 221 GLN A C 1
ATOM 1780 O O . GLN A 1 221 ? 26.251 -5.536 -24.621 1.00 95.19 221 GLN A O 1
ATOM 1785 N N . LEU A 1 222 ? 24.739 -4.343 -25.767 1.00 95.56 222 LEU A N 1
ATOM 1786 C CA . LEU A 1 222 ? 23.602 -4.684 -24.906 1.00 95.56 222 LEU A CA 1
ATOM 1787 C C . LEU A 1 222 ? 23.250 -6.178 -24.951 1.00 95.56 222 LEU A C 1
ATOM 1789 O O . LEU A 1 222 ? 22.845 -6.740 -23.934 1.00 95.56 222 LEU A O 1
ATOM 1793 N N . ARG A 1 223 ? 23.448 -6.842 -26.096 1.00 95.00 223 ARG A N 1
ATOM 1794 C CA . ARG A 1 223 ? 23.328 -8.305 -26.218 1.00 95.00 223 ARG A CA 1
ATOM 1795 C C . ARG A 1 223 ? 24.419 -9.035 -25.441 1.00 95.00 223 ARG A C 1
ATOM 1797 O O . ARG A 1 223 ? 24.114 -9.998 -24.747 1.00 95.00 223 ARG A O 1
ATOM 1804 N N . LYS A 1 224 ? 25.675 -8.574 -25.523 1.00 94.62 224 LYS A N 1
ATOM 1805 C CA . LYS A 1 224 ? 26.786 -9.134 -24.727 1.00 94.62 224 LYS A CA 1
ATOM 1806 C C . LYS A 1 224 ? 26.547 -8.984 -23.222 1.00 94.62 224 LYS A C 1
ATOM 1808 O O . LYS A 1 224 ? 26.918 -9.867 -22.465 1.00 94.62 224 LYS A O 1
ATOM 1813 N N . ALA A 1 225 ? 25.892 -7.900 -22.811 1.00 93.88 225 ALA A N 1
ATOM 1814 C CA . ALA A 1 225 ? 25.503 -7.643 -21.426 1.00 93.88 225 ALA A CA 1
ATOM 1815 C C . ALA A 1 225 ? 24.181 -8.322 -21.002 1.00 93.88 225 ALA A C 1
ATOM 1817 O O . ALA A 1 225 ? 23.635 -7.975 -19.957 1.00 93.88 225 ALA A O 1
ATOM 1818 N N . SER A 1 226 ? 23.624 -9.232 -21.812 1.00 93.81 226 SER A N 1
ATOM 1819 C CA . SER A 1 226 ? 22.368 -9.946 -21.528 1.00 93.81 226 SER A CA 1
ATOM 1820 C C . SER A 1 226 ? 21.153 -9.042 -21.271 1.00 93.81 226 SER A C 1
ATOM 1822 O O . SER A 1 226 ? 20.196 -9.448 -20.613 1.00 93.81 226 SER A O 1
ATOM 1824 N N . LYS A 1 227 ? 21.149 -7.815 -21.811 1.00 94.81 227 LYS A N 1
ATOM 1825 C CA . LYS A 1 227 ? 20.010 -6.888 -21.694 1.00 94.81 227 LYS A CA 1
ATOM 1826 C C . LYS A 1 227 ? 19.014 -7.015 -22.850 1.00 94.81 227 LYS A C 1
ATOM 1828 O O . LYS A 1 227 ? 17.834 -6.725 -22.682 1.00 94.81 227 LYS A O 1
ATOM 1833 N N . ILE A 1 228 ? 19.479 -7.485 -24.009 1.00 95.56 228 ILE A N 1
ATOM 1834 C CA . ILE A 1 228 ? 18.665 -7.757 -25.203 1.00 95.56 228 ILE A CA 1
ATOM 1835 C C . ILE A 1 228 ? 18.853 -9.221 -25.611 1.00 95.56 228 ILE A C 1
ATOM 1837 O O . ILE A 1 228 ? 19.978 -9.725 -25.619 1.00 95.56 228 ILE A O 1
ATOM 1841 N N . SER A 1 229 ? 17.766 -9.897 -25.980 1.00 91.56 229 SER A N 1
ATOM 1842 C CA . SER A 1 229 ? 17.782 -11.283 -26.455 1.00 91.56 229 SER A CA 1
ATOM 1843 C C . SER A 1 229 ? 18.616 -11.457 -27.736 1.00 91.56 229 SER A C 1
ATOM 1845 O O . SER A 1 229 ? 18.738 -10.561 -28.577 1.00 91.56 229 SER A O 1
ATOM 1847 N N . LYS A 1 230 ? 19.189 -12.651 -27.931 1.00 83.44 230 LYS A N 1
ATOM 1848 C CA . LYS A 1 230 ? 19.858 -12.997 -29.195 1.00 83.44 230 LYS A CA 1
ATOM 1849 C C . LYS A 1 230 ? 18.822 -13.085 -30.324 1.00 83.44 230 LYS A C 1
ATOM 1851 O O . LYS A 1 230 ? 17.745 -13.638 -30.137 1.00 83.44 230 LYS A O 1
ATOM 1856 N N . GLY A 1 231 ? 19.139 -12.514 -31.486 1.00 80.25 231 GLY A N 1
ATOM 1857 C CA . GLY A 1 231 ? 18.313 -12.604 -32.700 1.00 80.25 231 GLY A CA 1
ATOM 1858 C C . GLY A 1 231 ? 17.047 -11.735 -32.741 1.00 80.25 231 GLY A C 1
ATOM 1859 O O . GLY A 1 231 ? 16.531 -11.502 -33.827 1.00 80.25 231 GLY A O 1
ATOM 1860 N N . LYS A 1 232 ? 16.570 -11.193 -31.611 1.00 88.56 232 LYS A N 1
ATOM 1861 C CA . LYS A 1 232 ? 15.394 -10.302 -31.548 1.00 88.56 232 LYS A CA 1
ATOM 1862 C C . LYS A 1 232 ? 15.712 -9.030 -30.762 1.00 88.56 232 LYS A C 1
ATOM 1864 O O . LYS A 1 232 ? 16.514 -9.067 -29.833 1.00 88.56 232 LYS A O 1
ATOM 1869 N N . LEU A 1 233 ? 15.106 -7.898 -31.121 1.00 93.56 233 LEU A N 1
ATOM 1870 C CA . LEU A 1 233 ? 15.187 -6.659 -30.332 1.00 93.56 233 LEU A CA 1
ATOM 1871 C C . LEU A 1 233 ? 14.147 -6.689 -29.211 1.00 93.56 233 LEU A C 1
ATOM 1873 O O . LEU A 1 233 ? 13.239 -5.874 -29.159 1.00 93.56 233 LEU A O 1
ATOM 1877 N N . THR A 1 234 ? 14.268 -7.675 -28.328 1.00 95.44 234 THR A N 1
ATOM 1878 C CA . THR A 1 234 ? 13.430 -7.826 -27.137 1.00 95.44 234 THR A CA 1
ATOM 1879 C C . THR A 1 234 ? 14.297 -7.747 -25.899 1.00 95.44 234 THR A C 1
ATOM 1881 O O . THR A 1 234 ? 15.420 -8.254 -25.887 1.00 95.44 234 THR A O 1
ATOM 1884 N N . LEU A 1 235 ? 13.778 -7.129 -24.845 1.00 95.31 235 LEU A N 1
ATOM 1885 C CA . LEU A 1 235 ? 14.466 -7.098 -23.562 1.00 95.31 235 LEU A CA 1
ATOM 1886 C C . LEU A 1 235 ? 14.400 -8.457 -22.868 1.00 95.31 235 LEU A C 1
ATOM 1888 O O . LEU A 1 235 ? 13.391 -9.162 -22.946 1.00 95.31 235 LEU A O 1
ATOM 1892 N N . THR A 1 236 ? 15.461 -8.798 -22.144 1.00 95.44 236 THR A N 1
ATOM 1893 C CA . THR A 1 236 ? 15.431 -9.921 -21.201 1.00 95.44 236 THR A CA 1
ATOM 1894 C C . THR A 1 236 ? 14.538 -9.590 -20.001 1.00 95.44 236 THR A C 1
ATOM 1896 O O . THR A 1 236 ? 14.228 -8.424 -19.750 1.00 95.44 236 THR A O 1
ATOM 1899 N N . ALA A 1 237 ? 14.098 -10.607 -19.251 1.00 91.44 237 ALA A N 1
ATOM 1900 C CA . ALA A 1 237 ? 13.287 -10.394 -18.048 1.00 91.44 237 ALA A CA 1
ATOM 1901 C C . ALA A 1 237 ? 13.993 -9.454 -17.056 1.00 91.44 237 ALA A C 1
ATOM 1903 O O . ALA A 1 237 ? 13.433 -8.430 -16.679 1.00 91.44 237 ALA A O 1
ATOM 1904 N N . GLU A 1 238 ? 15.269 -9.723 -16.779 1.00 90.81 238 GLU A N 1
ATOM 1905 C CA . GLU A 1 238 ? 16.099 -8.907 -15.892 1.00 90.81 238 GLU A CA 1
ATOM 1906 C C . GLU A 1 238 ? 16.208 -7.443 -16.356 1.00 90.81 238 GLU A C 1
ATOM 1908 O O . GLU A 1 238 ? 16.110 -6.522 -15.546 1.00 90.81 238 GLU A O 1
ATOM 1913 N N . ALA A 1 239 ? 16.369 -7.203 -17.663 1.00 92.31 239 ALA A N 1
ATOM 1914 C CA . ALA A 1 239 ? 16.436 -5.847 -18.205 1.00 92.31 239 ALA A CA 1
ATOM 1915 C C . ALA A 1 239 ? 15.096 -5.104 -18.116 1.00 92.31 239 ALA A C 1
ATOM 1917 O O . ALA A 1 239 ? 15.086 -3.896 -17.875 1.00 92.31 239 ALA A O 1
ATOM 1918 N N . ARG A 1 240 ? 13.964 -5.804 -18.278 1.00 91.38 240 ARG A N 1
ATOM 1919 C CA . ARG A 1 240 ? 12.631 -5.210 -18.067 1.00 91.38 240 ARG A CA 1
ATOM 1920 C C . ARG A 1 240 ? 12.441 -4.798 -16.613 1.00 91.38 240 ARG A C 1
ATOM 1922 O O . ARG A 1 240 ? 11.982 -3.686 -16.361 1.00 91.38 240 ARG A O 1
ATOM 1929 N N . ASP A 1 241 ? 12.839 -5.651 -15.677 1.00 86.12 241 ASP A N 1
ATOM 1930 C CA . ASP A 1 241 ? 12.739 -5.351 -14.249 1.00 86.12 241 ASP A CA 1
ATOM 1931 C C . ASP A 1 241 ? 13.664 -4.192 -13.861 1.00 86.12 241 ASP A C 1
ATOM 1933 O O . ASP A 1 241 ? 13.277 -3.312 -13.096 1.00 86.12 241 ASP A O 1
ATOM 1937 N N . GLU A 1 242 ? 14.868 -4.124 -14.439 1.00 87.19 242 GLU A N 1
ATOM 1938 C CA . GLU A 1 242 ? 15.773 -2.987 -14.253 1.00 87.19 242 GLU A CA 1
ATOM 1939 C C . GLU A 1 242 ? 15.155 -1.666 -14.729 1.00 87.19 242 GLU A C 1
ATOM 1941 O O . GLU A 1 242 ? 15.231 -0.669 -14.007 1.00 87.19 242 GLU A O 1
ATOM 1946 N N . ILE A 1 243 ? 14.518 -1.649 -15.905 1.00 89.88 243 ILE A N 1
ATOM 1947 C CA . ILE A 1 243 ? 13.818 -0.462 -16.414 1.00 89.88 243 ILE A CA 1
ATOM 1948 C C . ILE A 1 243 ? 12.694 -0.051 -15.465 1.00 89.88 243 ILE A C 1
ATOM 1950 O O . ILE A 1 243 ? 12.651 1.111 -15.065 1.00 89.88 243 ILE A O 1
ATOM 1954 N N . LYS A 1 244 ? 11.830 -0.993 -15.069 1.00 84.12 244 LYS A N 1
ATOM 1955 C CA . LYS A 1 244 ? 10.688 -0.729 -14.179 1.00 84.12 244 LYS A CA 1
ATOM 1956 C C . LYS A 1 244 ? 11.110 -0.225 -12.800 1.00 84.12 244 LYS A C 1
ATOM 1958 O O . LYS A 1 244 ? 10.412 0.584 -12.207 1.00 84.12 244 LYS A O 1
ATOM 1963 N N . ARG A 1 245 ? 12.267 -0.666 -12.294 1.00 81.50 245 ARG A N 1
ATOM 1964 C CA . ARG A 1 245 ? 12.840 -0.142 -11.042 1.00 81.50 245 ARG A CA 1
ATOM 1965 C C . ARG A 1 245 ? 13.384 1.278 -11.185 1.00 81.50 245 ARG A C 1
ATOM 1967 O O . ARG A 1 245 ? 13.441 2.009 -10.202 1.00 81.50 245 ARG A O 1
ATOM 1974 N N . LYS A 1 246 ? 13.864 1.646 -12.373 1.00 83.44 246 LYS A N 1
ATOM 1975 C CA . LYS A 1 246 ? 14.621 2.886 -12.592 1.00 83.44 246 LYS A CA 1
ATOM 1976 C C . LYS A 1 246 ? 13.779 4.040 -13.130 1.00 83.44 246 LYS A C 1
ATOM 1978 O O . LYS A 1 246 ? 14.119 5.200 -12.886 1.00 83.44 246 LYS A O 1
ATOM 1983 N N . TYR A 1 247 ? 12.723 3.732 -13.870 1.00 86.12 247 TYR A N 1
ATOM 1984 C CA . TYR A 1 247 ? 11.871 4.701 -14.546 1.00 86.12 247 TYR A CA 1
ATOM 1985 C C . TYR A 1 247 ? 10.417 4.444 -14.176 1.00 86.12 247 TYR A C 1
ATOM 1987 O O . TYR A 1 247 ? 9.977 3.296 -14.142 1.00 86.12 247 TYR A O 1
ATOM 1995 N N . PHE A 1 248 ? 9.671 5.520 -13.929 1.00 82.19 248 PHE A N 1
ATOM 1996 C CA . PHE A 1 248 ? 8.224 5.421 -13.804 1.00 82.19 248 PHE A CA 1
ATOM 1997 C C . PHE A 1 248 ? 7.626 5.477 -15.205 1.00 82.19 248 PHE A C 1
ATOM 1999 O O . PHE A 1 248 ? 7.765 6.487 -15.896 1.00 82.19 248 PHE A O 1
ATOM 2006 N N . ILE A 1 249 ? 7.012 4.370 -15.614 1.00 84.38 249 ILE A N 1
ATOM 2007 C CA . ILE A 1 249 ? 6.368 4.219 -16.914 1.00 84.38 249 ILE A CA 1
ATOM 2008 C C . ILE A 1 249 ? 4.888 3.947 -16.636 1.00 84.38 249 ILE A C 1
ATOM 2010 O O . ILE A 1 249 ? 4.573 2.858 -16.140 1.00 84.38 249 ILE A O 1
ATOM 2014 N N . PRO A 1 250 ? 3.990 4.915 -16.893 1.00 72.56 250 PRO A N 1
ATOM 2015 C CA . PRO A 1 250 ? 2.555 4.707 -16.764 1.00 72.56 250 PRO A CA 1
ATOM 2016 C C . PRO A 1 250 ? 2.145 3.495 -17.603 1.00 72.56 250 PRO A C 1
ATOM 2018 O O . PRO A 1 250 ? 2.517 3.373 -18.769 1.00 72.56 250 PRO A O 1
ATOM 2021 N N . SER A 1 251 ? 1.442 2.549 -16.987 1.00 61.94 251 SER A N 1
ATOM 2022 C CA . SER A 1 251 ? 0.849 1.438 -17.733 1.00 61.94 251 SER A CA 1
ATOM 2023 C C . SER A 1 251 ? -0.442 1.952 -18.369 1.00 61.94 251 SER A C 1
ATOM 2025 O O . SER A 1 251 ? -1.271 2.507 -17.645 1.00 61.94 251 SER A O 1
ATOM 2027 N N . PHE A 1 252 ? -0.559 1.819 -19.692 1.00 52.22 252 PHE A N 1
ATOM 2028 C CA . PHE A 1 252 ? -1.795 2.078 -20.436 1.00 52.22 252 PHE A CA 1
ATOM 2029 C C . PHE A 1 252 ? -2.822 0.972 -20.188 1.00 52.22 252 PHE A C 1
ATOM 2031 O O . PHE A 1 252 ? -2.396 -0.200 -20.052 1.00 52.22 252 PHE A O 1
#

Sequence (252 aa):
MPIWTEDIIEQICIAQILRDSNTISGKRLALIIVDNAVEYMLKAYGDMNLVSQGKIKKNEWENKKGSFKQLLDIVATNSKLTEKPDDIFNYHQLRNTLYHEAAPLSVEPKKIAEYIDKAKAILSDLFGINISEKDWNIRIQKTMIALSKTKPKLVDFIPTEDKLARMQTEIKLKYTQAILLMIYGFTMITGRAPNIEELEKCLNYSGHPIDRERLVVKISQLRKASKISKGKLTLTAEARDEIKRKYFIPSF

Radius of gyration: 25.03 Å; chains: 1; bounding box: 52×28×69 Å

Secondary structure (DSSP, 8-state):
--HHHHHHHHHHHHHHHHHT-SSHHHHHHHHHHHHHHHHHHHHHHIIIIIITTTSS-HHHHHHHTTSHHHHHHHHHHHS---S-HHHHHHHHHHHHHHHH-SS-PPPPHHHHHHHHHHHHHHHHHHH-----HHHHHHHHHHHHHHH-SS-PEEEEEEE-TTS-EEEEESS---HHHHHHHHHHHHHHHHSS---HHHHHHHHHHTT----HHHHHHHHHHHHHTTSB-SSSS-B-HHHHHHHHHHEE----

Foldseek 3Di:
DDPLLVQLLLLLLQLLVLLPDPDLVSQLSSLVSLLVSVLSLLLCLCVPPCPVVVVDPPVRSVVQSVDSLSSLVVSVVVFQQPDDSVLSVVSVVVSVCCVPDPDSDGDNSVSSVVSSVSSQSSCCGRPVDDDDPVRSVVSSVVSVCVPDPPNLWAWEWDQDPVRAIAIEGPDPDDPLLLLLVRQVSRCLSNVFGDDLVSSQVNCVNNVNHDDSVVSVVSVVVCVVVQQAPPPTRHGDPVNVVVSVVRHDYDRD

pLDDT: mean 90.98, std 8.72, range [52.0, 98.31]